Protein AF-0000000085059665 (afdb_homodimer)

Solvent-accessible surface area (backbone atoms only — not comparable to full-atom values): 13601 Å² total; per-residue (Å²): 116,73,43,76,44,74,52,86,76,56,78,42,67,77,28,27,34,43,29,55,73,58,87,42,37,58,68,60,40,28,58,34,24,77,42,66,85,17,70,44,38,52,49,32,36,52,51,29,52,52,50,51,49,40,35,70,75,65,51,47,62,43,77,29,38,33,32,68,70,38,54,29,50,36,100,83,65,42,62,26,74,93,33,47,54,34,63,43,40,33,39,40,42,49,33,32,88,54,72,39,75,54,96,93,39,76,46,66,51,87,47,58,68,35,82,76,56,50,28,66,81,62,57,90,116,74,44,78,45,75,51,86,76,54,79,40,66,77,27,28,36,43,28,55,73,60,88,43,38,58,68,59,39,28,58,34,23,77,42,67,85,17,70,44,38,53,50,33,35,51,52,29,50,51,50,51,50,40,34,71,75,64,52,47,64,44,77,29,36,34,32,68,70,39,56,28,51,36,99,82,65,42,64,26,76,91,32,46,51,33,64,43,41,33,39,38,42,47,33,32,86,54,74,38,75,54,96,92,39,77,46,67,52,87,48,57,68,34,82,77,55,48,28,68,83,63,58,88

Organism: Heterostelium pallidum (strain ATCC 26659 / Pp 5 / PN500) (NCBI:txid670386)

pLDDT: mean 82.34, std 16.53, range [42.19, 97.44]

Secondary structure (DSSP, 8-state):
-EEEEE-S--SSTT-EEEEESS---HHHHHHGGGSTT-HHHHHHHHHHHHHHHHHHHH---EEEEEE----PBPTTSSB-STTSS----EEEEEE-SS-EEETTEEE--TTTTS---B-GGGT-/-EEEEE-S--SSTT-EEEEESS---HHHHHHGGGSTT-HHHHHHHHHHHHHHHHHHHH---EEEEEE----PBPTTSSB-STTSS----EEEEEE-SS-EEETTEEE--TTTTS---B-GGGT-

Nearest PDB structures (foldseek):
  3hf5-assembly2_C  TM=3.803E-01  e=7.408E+00  Pseudomonas reinekei
  3hfk-assembly1_A  TM=3.408E-01  e=7.408E+00  Pseudomonas reinekei
  3hf5-assembly2_C  TM=3.808E-01  e=6.470E+00  Pseudomonas reinekei
  3hfk-assembly1_A  TM=3.412E-01  e=6.470E+00  Pseudomonas reinekei

Sequence (248 aa):
MLRVVILEHQYWLGRCIVSPLKHVSPFDLYEQAQQPDSLFLEIGKAIAMMTRVFRSLYGMSYPNIFQLGNLTQDNTGKPTADMKYHHVHYHILPRYEHPVTTHGQTFTDKQWGQPLNIDQSSGYMLRVVILEHQYWLGRCIVSPLKHVSPFDLYEQAQQPDSLFLEIGKAIAMMTRVFRSLYGMSYPNIFQLGNLTQDNTGKPTADMKYHHVHYHILPRYEHPVTTHGQTFTDKQWGQPLNIDQSSGY

Radius of gyration: 17.85 Å; Cα contacts (8 Å, |Δi|>4): 500; chains: 2; bounding box: 42×46×42 Å

InterPro domains:
  IPR011146 HIT-like domain [PS51084] (1-102)
  IPR036265 HIT-like superfamily [G3DSA:3.30.428.10] (1-121)
  IPR036265 HIT-like superfamily [SSF54197] (4-101)

Foldseek 3Di:
DKDKAQDDDPLFPLKIKIADPDFDFPVRQVVQVVDPPGPVVVSVVVVVVSVVVCCVPFNFDDKDKDWDDDQDADPVRHRPPVCRGPRTMMIIGTDDPDWGDDPNDIHDDPQPVHPDDPDVVSVD/DKDKAQDDDPLFPLKIKIADPDFDFPVRQVVQVVDPPGPVVVSVVVVVVSVVVCCVPFNFDDKDKDWDDDQDADPVRHRDPVCRGPRTMMIIGTDDPDWGDDPNDIHDDPQPVHPDDPDVVSVD

Structure (mmCIF, N/CA/C/O backbone):
data_AF-0000000085059665-model_v1
#
loop_
_entity.id
_entity.type
_entity.pdbx_description
1 polymer 'HIT domain-containing protein'
#
loop_
_atom_site.group_PDB
_atom_site.id
_atom_site.type_symbol
_atom_site.label_atom_id
_atom_site.label_alt_id
_atom_site.label_comp_id
_atom_site.label_asym_id
_atom_site.label_entity_id
_atom_site.label_seq_id
_atom_site.pdbx_PDB_ins_code
_atom_site.Cartn_x
_atom_site.Cartn_y
_atom_site.Cartn_z
_atom_site.occupancy
_atom_site.B_iso_or_equiv
_atom_site.auth_seq_id
_atom_site.auth_comp_id
_atom_site.auth_asym_id
_atom_site.auth_atom_id
_atom_site.pdbx_PDB_model_num
ATOM 1 N N . MET A 1 1 ? 11.836 8.633 -14.32 1 81.44 1 MET A N 1
ATOM 2 C CA . MET A 1 1 ? 12.664 7.438 -14.227 1 81.44 1 MET A CA 1
ATOM 3 C C . MET A 1 1 ? 12.461 6.742 -12.883 1 81.44 1 MET A C 1
ATOM 5 O O . MET A 1 1 ? 12.18 7.395 -11.875 1 81.44 1 MET A O 1
ATOM 9 N N . LEU A 1 2 ? 12.43 5.305 -12.906 1 94.31 2 LEU A N 1
ATOM 10 C CA . LEU A 1 2 ? 12.164 4.496 -11.719 1 94.31 2 LEU A CA 1
ATOM 11 C C . LEU A 1 2 ? 13.281 3.479 -11.492 1 94.31 2 LEU A C 1
ATOM 13 O O . LEU A 1 2 ? 14.117 3.262 -12.375 1 94.31 2 LEU A O 1
ATOM 17 N N . ARG A 1 3 ? 13.344 3.018 -10.328 1 94.75 3 ARG A N 1
ATOM 18 C CA . ARG A 1 3 ? 14.211 1.891 -10 1 94.75 3 ARG A CA 1
ATOM 19 C C . ARG A 1 3 ? 13.43 0.792 -9.289 1 94.75 3 ARG A C 1
ATOM 21 O O . ARG A 1 3 ? 12.492 1.074 -8.539 1 94.75 3 ARG A O 1
ATOM 28 N N . VAL A 1 4 ? 13.82 -0.44 -9.586 1 96.38 4 VAL A N 1
ATOM 29 C CA . VAL A 1 4 ? 13.344 -1.613 -8.867 1 96.38 4 VAL A CA 1
ATOM 30 C C . VAL A 1 4 ? 14.508 -2.277 -8.133 1 96.38 4 VAL A C 1
ATOM 32 O O . VAL A 1 4 ? 15.547 -2.566 -8.734 1 96.38 4 VAL A O 1
ATOM 35 N N . VAL A 1 5 ? 14.328 -2.506 -6.82 1 94 5 VAL A N 1
ATOM 36 C CA . VAL A 1 5 ? 15.383 -3.115 -6.016 1 94 5 VAL A CA 1
ATOM 37 C C . VAL A 1 5 ? 14.852 -4.395 -5.363 1 94 5 VAL A C 1
ATOM 39 O O . VAL A 1 5 ? 13.891 -4.355 -4.594 1 94 5 VAL A O 1
ATOM 42 N N . ILE A 1 6 ? 15.477 -5.523 -5.715 1 93.75 6 ILE A N 1
ATOM 43 C CA . ILE A 1 6 ? 15.18 -6.77 -5.02 1 93.75 6 ILE A CA 1
ATOM 44 C C . ILE A 1 6 ? 15.82 -6.754 -3.635 1 93.75 6 ILE A C 1
ATOM 46 O O . ILE A 1 6 ? 17.031 -6.551 -3.506 1 93.75 6 ILE A O 1
ATOM 50 N N . LEU A 1 7 ? 15.023 -6.926 -2.604 1 88.44 7 LEU A N 1
ATOM 51 C CA . LEU A 1 7 ? 15.547 -6.828 -1.244 1 88.44 7 LEU A CA 1
ATOM 52 C C . LEU A 1 7 ? 16.391 -8.047 -0.896 1 88.44 7 LEU A C 1
ATOM 54 O O . LEU A 1 7 ? 16.172 -9.133 -1.424 1 88.44 7 LEU A O 1
ATOM 58 N N . GLU A 1 8 ? 17.328 -7.855 -0.032 1 85 8 GLU A N 1
ATOM 59 C CA . GLU A 1 8 ? 18.312 -8.883 0.256 1 85 8 GLU A CA 1
ATOM 60 C C . GLU A 1 8 ? 17.688 -10.078 0.974 1 85 8 GLU A C 1
ATOM 62 O O . GLU A 1 8 ? 17.875 -11.227 0.573 1 85 8 GLU A O 1
ATOM 67 N N . HIS A 1 9 ? 16.953 -9.812 2.07 1 82.69 9 HIS A N 1
ATOM 68 C CA . HIS A 1 9 ? 16.328 -10.906 2.811 1 82.69 9 HIS A CA 1
ATOM 69 C C . HIS A 1 9 ? 14.961 -11.266 2.229 1 82.69 9 HIS A C 1
ATOM 71 O O . HIS A 1 9 ? 13.992 -10.531 2.416 1 82.69 9 HIS A O 1
ATOM 77 N N . GLN A 1 10 ? 14.883 -12.352 1.522 1 87.75 10 GLN A N 1
ATOM 78 C CA . GLN A 1 10 ? 13.688 -12.789 0.818 1 87.75 10 GLN A CA 1
ATOM 79 C C . GLN A 1 10 ? 12.797 -13.648 1.717 1 87.75 10 GLN A C 1
ATOM 81 O O . GLN A 1 10 ? 12.406 -14.75 1.337 1 87.75 10 GLN A O 1
ATOM 86 N N . TYR A 1 11 ? 12.477 -13.047 2.922 1 80.75 11 TYR A N 1
ATOM 87 C CA . TYR A 1 11 ? 11.508 -13.734 3.771 1 80.75 11 TYR A CA 1
ATOM 88 C C . TYR A 1 11 ? 10.219 -14.008 3.016 1 80.75 11 TYR A C 1
ATOM 90 O O . TYR A 1 11 ? 9.492 -14.953 3.33 1 80.75 11 TYR A O 1
ATOM 98 N N . TRP A 1 12 ? 9.992 -13.125 2.084 1 86.62 12 TRP A N 1
ATOM 99 C CA . TRP A 1 12 ? 8.945 -13.305 1.08 1 86.62 12 TRP A CA 1
ATOM 100 C C . TRP A 1 12 ? 9.539 -13.359 -0.322 1 86.62 12 TRP A C 1
ATOM 102 O O . TRP A 1 12 ? 10.133 -12.391 -0.791 1 86.62 12 TRP A O 1
ATOM 112 N N . LEU A 1 13 ? 9.359 -14.492 -0.878 1 93.25 13 LEU A N 1
ATOM 113 C CA . LEU A 1 13 ? 10.008 -14.68 -2.17 1 93.25 13 LEU A CA 1
ATOM 114 C C . LEU A 1 13 ? 9.539 -13.625 -3.174 1 93.25 13 LEU A C 1
ATOM 116 O O . LEU A 1 13 ? 8.344 -13.508 -3.438 1 93.25 13 LEU A O 1
ATOM 120 N N . GLY A 1 14 ? 10.531 -12.883 -3.711 1 94.88 14 GLY A N 1
ATOM 121 C CA . GLY A 1 14 ? 10.242 -11.891 -4.73 1 94.88 14 GLY A CA 1
ATOM 122 C C . GLY A 1 14 ? 10.008 -10.5 -4.16 1 94.88 14 GLY A C 1
ATOM 123 O O . GLY A 1 14 ? 9.742 -9.555 -4.902 1 94.88 14 GLY A O 1
ATOM 124 N N . ARG A 1 15 ? 10.062 -10.336 -2.861 1 93.31 15 ARG A N 1
ATOM 125 C CA . ARG A 1 15 ? 9.875 -9.016 -2.268 1 93.31 15 ARG A CA 1
ATOM 126 C C . ARG A 1 15 ? 10.836 -8 -2.869 1 93.31 15 ARG A C 1
ATOM 128 O O . ARG A 1 15 ? 12.031 -8.281 -3.004 1 93.31 15 ARG A O 1
ATOM 135 N N . CYS A 1 16 ? 10.344 -6.875 -3.234 1 94.06 16 CYS A N 1
ATOM 136 C CA . CYS A 1 16 ? 11.148 -5.832 -3.863 1 94.06 16 CYS A CA 1
ATOM 137 C C . CYS A 1 16 ? 10.531 -4.457 -3.643 1 94.06 16 CYS A C 1
ATOM 139 O O . CYS A 1 16 ? 9.445 -4.348 -3.072 1 94.06 16 CYS A O 1
ATOM 141 N N . ILE A 1 17 ? 11.32 -3.428 -4.039 1 92.62 17 ILE A N 1
ATOM 142 C CA . ILE A 1 17 ? 10.875 -2.047 -3.881 1 92.62 17 ILE A CA 1
ATOM 143 C C . ILE A 1 17 ? 10.914 -1.335 -5.23 1 92.62 17 ILE A C 1
ATOM 145 O O . ILE A 1 17 ? 11.852 -1.521 -6.012 1 92.62 17 ILE A O 1
ATOM 149 N N . VAL A 1 18 ? 9.82 -0.618 -5.535 1 95.19 18 VAL A N 1
ATOM 150 C CA . VAL A 1 18 ? 9.789 0.302 -6.664 1 95.19 18 VAL A CA 1
ATOM 151 C C . VAL A 1 18 ? 9.812 1.743 -6.16 1 95.19 18 VAL A C 1
ATOM 153 O O . VAL A 1 18 ? 9.016 2.121 -5.301 1 95.19 18 VAL A O 1
ATOM 156 N N . SER A 1 19 ? 10.727 2.557 -6.703 1 92.5 19 SER A N 1
ATOM 157 C CA . SER A 1 19 ? 10.828 3.938 -6.246 1 92.5 19 SER A CA 1
ATOM 158 C C . SER A 1 19 ? 11.367 4.848 -7.344 1 92.5 19 SER A C 1
ATOM 160 O O . SER A 1 19 ? 12.086 4.387 -8.234 1 92.5 19 SER A O 1
ATOM 162 N N . PRO A 1 20 ? 10.922 6.164 -7.297 1 92.5 20 PRO A N 1
ATOM 163 C CA . PRO A 1 20 ? 11.562 7.125 -8.195 1 92.5 20 PRO A CA 1
ATOM 164 C C . PRO A 1 20 ? 13.07 7.254 -7.941 1 92.5 20 PRO A C 1
ATOM 166 O O . PRO A 1 20 ? 13.531 7.035 -6.816 1 92.5 20 PRO A O 1
ATOM 169 N N . LEU A 1 21 ? 13.781 7.566 -8.992 1 91.81 21 LEU A N 1
ATOM 170 C CA . LEU A 1 21 ? 15.219 7.773 -8.852 1 91.81 21 LEU A CA 1
ATOM 171 C C . LEU A 1 21 ? 15.508 9.047 -8.055 1 91.81 21 LEU A C 1
ATOM 173 O O . LEU A 1 21 ? 16.438 9.078 -7.238 1 91.81 21 LEU A O 1
ATOM 177 N N . LYS A 1 22 ? 14.695 10.039 -8.367 1 88.25 22 LYS A N 1
ATOM 178 C CA . LYS A 1 22 ? 14.812 11.289 -7.621 1 88.25 22 LYS A CA 1
ATOM 179 C C . LYS A 1 22 ? 13.812 11.344 -6.473 1 88.25 22 LYS A C 1
ATOM 181 O O . LYS A 1 22 ? 12.789 10.656 -6.496 1 88.25 22 LYS A O 1
ATOM 186 N N . HIS A 1 23 ? 14.156 12.164 -5.531 1 85.5 23 HIS A N 1
ATOM 187 C CA . HIS A 1 23 ? 13.281 12.281 -4.375 1 85.5 23 HIS A CA 1
ATOM 188 C C . HIS A 1 23 ? 11.922 12.852 -4.77 1 85.5 23 HIS A C 1
ATOM 190 O O . HIS A 1 23 ? 11.844 13.906 -5.395 1 85.5 23 HIS A O 1
ATOM 196 N N . VAL A 1 24 ? 10.914 12.164 -4.383 1 88.19 24 VAL A N 1
ATOM 197 C CA . VAL A 1 24 ? 9.516 12.57 -4.547 1 88.19 24 VAL A CA 1
ATOM 198 C C . VAL A 1 24 ? 8.727 12.234 -3.285 1 88.19 24 VAL A C 1
ATOM 200 O O . VAL A 1 24 ? 8.844 11.133 -2.744 1 88.19 24 VAL A O 1
ATOM 203 N N . SER A 1 25 ? 8.008 13.25 -2.807 1 86.38 25 SER A N 1
ATOM 204 C CA . SER A 1 25 ? 7.125 12.969 -1.679 1 86.38 25 SER A CA 1
ATOM 205 C C . SER A 1 25 ? 5.852 12.266 -2.135 1 86.38 25 SER A C 1
ATOM 207 O O . SER A 1 25 ? 5.438 12.398 -3.289 1 86.38 25 SER A O 1
ATOM 209 N N . PRO A 1 26 ? 5.246 11.57 -1.2 1 90.38 26 PRO A N 1
ATOM 210 C CA . PRO A 1 26 ? 3.973 10.953 -1.581 1 90.38 26 PRO A CA 1
ATOM 211 C C . PRO A 1 26 ? 2.926 11.984 -2.01 1 90.38 26 PRO A C 1
ATOM 213 O O . PRO A 1 26 ? 2.133 11.719 -2.916 1 90.38 26 PRO A O 1
ATOM 216 N N . PHE A 1 27 ? 2.924 13.117 -1.422 1 89.44 27 PHE A N 1
ATOM 217 C CA . PHE A 1 27 ? 1.961 14.148 -1.781 1 89.44 27 PHE A CA 1
ATOM 218 C C . PHE A 1 27 ? 2.166 14.602 -3.221 1 89.44 27 PHE A C 1
ATOM 220 O O . PHE A 1 27 ? 1.209 14.68 -3.996 1 89.44 27 PHE A O 1
ATOM 227 N N . ASP A 1 28 ? 3.406 14.828 -3.561 1 89.44 28 ASP A N 1
ATOM 228 C CA . ASP A 1 28 ? 3.719 15.25 -4.922 1 89.44 28 ASP A CA 1
ATOM 229 C C . ASP A 1 28 ? 3.391 14.148 -5.93 1 89.44 28 ASP A C 1
ATOM 231 O O . ASP A 1 28 ? 2.873 14.43 -7.012 1 89.44 28 ASP A O 1
ATOM 235 N N . LEU A 1 29 ? 3.686 12.977 -5.547 1 92.31 29 LEU A N 1
ATOM 236 C CA . LEU A 1 29 ? 3.426 11.852 -6.441 1 92.31 29 LEU A CA 1
ATOM 237 C C . LEU A 1 29 ? 1.944 11.773 -6.793 1 92.31 29 LEU A C 1
ATOM 239 O O . LEU A 1 29 ? 1.585 11.727 -7.973 1 92.31 29 LEU A O 1
ATOM 243 N N . TYR A 1 30 ? 1.095 11.773 -5.781 1 93.25 30 TYR A N 1
ATOM 244 C CA . TYR A 1 30 ? -0.327 11.57 -6.039 1 93.25 30 TYR A CA 1
ATOM 245 C C . TYR A 1 30 ? -0.94 12.797 -6.707 1 93.25 30 TYR A C 1
ATOM 247 O O . TYR A 1 30 ? -1.869 12.672 -7.508 1 93.25 30 TYR A O 1
ATOM 255 N N . GLU A 1 31 ? -0.44 13.961 -6.418 1 91.69 31 GLU A N 1
ATOM 256 C CA . GLU A 1 31 ? -0.915 15.148 -7.113 1 91.69 31 GLU A CA 1
ATOM 257 C C . GLU A 1 31 ? -0.644 15.055 -8.609 1 91.69 31 GLU A C 1
ATOM 259 O O . GLU A 1 31 ? -1.425 15.562 -9.422 1 91.69 31 GLU A O 1
ATOM 264 N N . GLN A 1 32 ? 0.378 14.352 -8.945 1 88.75 32 GLN A N 1
ATOM 265 C CA . GLN A 1 32 ? 0.744 14.211 -10.352 1 88.75 32 GLN A CA 1
ATOM 266 C C . GLN A 1 32 ? -0.179 13.227 -11.062 1 88.75 32 GLN A C 1
ATOM 268 O O . GLN A 1 32 ? -0.208 13.172 -12.297 1 88.75 32 GLN A O 1
ATOM 273 N N . ALA A 1 33 ? -0.915 12.484 -10.305 1 87.25 33 ALA A N 1
ATOM 274 C CA . ALA A 1 33 ? -1.792 11.484 -10.906 1 87.25 33 ALA A CA 1
ATOM 275 C C . ALA A 1 33 ? -2.854 12.141 -11.789 1 87.25 33 ALA A C 1
ATOM 277 O O . ALA A 1 33 ? -3.512 11.461 -12.586 1 87.25 33 ALA A O 1
ATOM 278 N N . GLN A 1 34 ? -2.943 13.367 -11.766 1 81.69 34 GLN A N 1
ATOM 279 C CA . GLN A 1 34 ? -3.881 14.109 -12.602 1 81.69 34 GLN A CA 1
ATOM 280 C C . GLN A 1 34 ? -3.379 14.203 -14.047 1 81.69 34 GLN A C 1
ATOM 282 O O . GLN A 1 34 ? -4.145 14.523 -14.953 1 81.69 34 GLN A O 1
ATOM 287 N N . GLN A 1 35 ? -2.109 13.836 -14.258 1 81.25 35 GLN A N 1
ATOM 288 C CA . GLN A 1 35 ? -1.481 13.938 -15.57 1 81.25 35 GLN A CA 1
ATOM 289 C C . GLN A 1 35 ? -1.27 12.562 -16.188 1 81.25 35 GLN A C 1
ATOM 291 O O . GLN A 1 35 ? -0.832 11.633 -15.516 1 81.25 35 GLN A O 1
ATOM 296 N N . PRO A 1 36 ? -1.596 12.312 -17.5 1 75 36 PRO A N 1
ATOM 297 C CA . PRO A 1 36 ? -1.462 11 -18.141 1 75 36 PRO A CA 1
ATOM 298 C C . PRO A 1 36 ? -0.019 10.5 -18.172 1 75 36 PRO A C 1
ATOM 300 O O . PRO A 1 36 ? 0.219 9.297 -18.25 1 75 36 PRO A O 1
ATOM 303 N N . ASP A 1 37 ? 0.923 11.344 -18.172 1 74.56 37 ASP A N 1
ATOM 304 C CA . ASP A 1 37 ? 2.318 10.914 -18.203 1 74.56 37 ASP A CA 1
ATOM 305 C C . ASP A 1 37 ? 2.982 11.117 -16.844 1 74.56 37 ASP A C 1
ATOM 307 O O . ASP A 1 37 ? 4.16 11.477 -16.766 1 74.56 37 ASP A O 1
ATOM 311 N N . SER A 1 38 ? 2.293 10.664 -15.922 1 86.69 38 SER A N 1
ATOM 312 C CA . SER A 1 38 ? 2.756 10.977 -14.578 1 86.69 38 SER A CA 1
ATOM 313 C C . SER A 1 38 ? 3.693 9.898 -14.047 1 86.69 38 SER A C 1
ATOM 315 O O . SER A 1 38 ? 3.684 8.766 -14.539 1 86.69 38 SER A O 1
ATOM 317 N N . LEU A 1 39 ? 4.52 10.32 -13.148 1 91.94 39 LEU A N 1
ATOM 318 C CA . LEU A 1 39 ? 5.363 9.391 -12.406 1 91.94 39 LEU A CA 1
ATOM 319 C C . LEU A 1 39 ? 4.523 8.312 -11.734 1 91.94 39 LEU A C 1
ATOM 321 O O . LEU A 1 39 ? 4.953 7.16 -11.633 1 91.94 39 LEU A O 1
ATOM 325 N N . PHE A 1 40 ? 3.371 8.648 -11.367 1 92.12 40 PHE A N 1
ATOM 326 C CA . PHE A 1 40 ? 2.467 7.688 -10.742 1 92.12 40 PHE A CA 1
ATOM 327 C C . PHE A 1 40 ? 2.119 6.562 -11.711 1 92.12 40 PHE A C 1
ATOM 329 O O . PHE A 1 40 ? 2.125 5.387 -11.336 1 92.12 40 PHE A O 1
ATOM 336 N N . LEU A 1 41 ? 1.844 6.918 -12.906 1 92.69 41 LEU A N 1
ATOM 337 C CA . LEU A 1 41 ? 1.536 5.914 -13.922 1 92.69 41 LEU A CA 1
ATOM 338 C C . LEU A 1 41 ? 2.744 5.023 -14.188 1 92.69 41 LEU A C 1
ATOM 340 O O . LEU A 1 41 ? 2.598 3.816 -14.383 1 92.69 41 LEU A O 1
ATOM 344 N N . GLU A 1 42 ? 3.904 5.641 -14.219 1 93.56 42 GLU A N 1
ATOM 345 C CA . GLU A 1 42 ? 5.121 4.859 -14.414 1 93.56 42 GLU A CA 1
ATOM 346 C C . GLU A 1 42 ? 5.309 3.83 -13.305 1 93.56 42 GLU A C 1
ATOM 348 O O . GLU A 1 42 ? 5.77 2.715 -13.555 1 93.56 42 GLU A O 1
ATOM 353 N N . ILE A 1 43 ? 5.008 4.234 -12.156 1 94.94 43 ILE A N 1
ATOM 354 C CA . ILE A 1 43 ? 5.09 3.322 -11.016 1 94.94 43 ILE A CA 1
ATOM 355 C C . ILE A 1 43 ? 4.113 2.164 -11.211 1 94.94 43 ILE A C 1
ATOM 357 O O . ILE A 1 43 ? 4.469 1.001 -11.008 1 94.94 43 ILE A O 1
ATOM 361 N N . GLY A 1 44 ? 2.867 2.49 -11.586 1 94.88 44 GLY A N 1
ATOM 362 C CA . GLY A 1 44 ? 1.901 1.446 -11.898 1 94.88 44 GLY A CA 1
ATOM 363 C C . GLY A 1 44 ? 2.393 0.471 -12.953 1 94.88 44 GLY A C 1
ATOM 364 O O . GLY A 1 44 ? 2.199 -0.739 -12.82 1 94.88 44 GLY A O 1
ATOM 365 N N . LYS A 1 45 ? 3.027 0.996 -13.969 1 94.94 45 LYS A N 1
ATOM 366 C CA . LYS A 1 45 ? 3.57 0.153 -15.031 1 94.94 45 LYS A CA 1
ATOM 367 C C . LYS A 1 45 ? 4.668 -0.761 -14.5 1 94.94 45 LYS A C 1
ATOM 369 O O . LYS A 1 45 ? 4.766 -1.924 -14.891 1 94.94 45 LYS A O 1
ATOM 374 N N . ALA A 1 46 ? 5.535 -0.233 -13.695 1 96.69 46 ALA A N 1
ATOM 375 C CA . ALA A 1 46 ? 6.602 -1.035 -13.094 1 96.69 46 ALA A CA 1
ATOM 376 C C . ALA A 1 46 ? 6.027 -2.156 -12.234 1 96.69 46 ALA A C 1
ATOM 378 O O . ALA A 1 46 ? 6.496 -3.293 -12.289 1 96.69 46 ALA A O 1
ATOM 379 N N . ILE A 1 47 ? 5.008 -1.82 -11.453 1 96.56 47 ILE A N 1
ATOM 380 C CA . ILE A 1 47 ? 4.363 -2.828 -10.617 1 96.56 47 ILE A CA 1
ATOM 381 C C . ILE A 1 47 ? 3.758 -3.918 -11.5 1 96.56 47 ILE A C 1
ATOM 383 O O . ILE A 1 47 ? 3.91 -5.109 -11.219 1 96.56 47 ILE A O 1
ATOM 387 N N . ALA A 1 48 ? 3.129 -3.525 -12.602 1 95.88 48 ALA A N 1
ATOM 388 C CA . ALA A 1 48 ? 2.562 -4.488 -13.539 1 95.88 48 ALA A CA 1
ATOM 389 C C . ALA A 1 48 ? 3.641 -5.426 -14.078 1 95.88 48 ALA A C 1
ATOM 391 O O . ALA A 1 48 ? 3.434 -6.641 -14.156 1 95.88 48 ALA A O 1
ATOM 392 N N . MET A 1 49 ? 4.711 -4.867 -14.422 1 97 49 MET A N 1
ATOM 393 C CA . MET A 1 49 ? 5.816 -5.66 -14.953 1 97 49 MET A CA 1
ATOM 394 C C . MET A 1 49 ? 6.301 -6.676 -13.922 1 97 49 MET A C 1
ATOM 396 O O . MET A 1 49 ? 6.484 -7.852 -14.242 1 97 49 MET A O 1
ATOM 400 N N . MET A 1 50 ? 6.508 -6.238 -12.695 1 97.19 50 MET A N 1
ATOM 401 C CA . MET A 1 50 ? 7.02 -7.133 -11.656 1 97.19 50 MET A CA 1
ATOM 402 C C . MET A 1 50 ? 6.004 -8.227 -11.328 1 97.19 50 MET A C 1
ATOM 404 O O . MET A 1 50 ? 6.383 -9.367 -11.078 1 97.19 50 MET A O 1
ATOM 408 N N . THR A 1 51 ? 4.762 -7.871 -11.312 1 94.88 51 THR A N 1
ATOM 409 C CA . THR A 1 51 ? 3.729 -8.867 -11.078 1 94.88 51 THR A CA 1
ATOM 410 C C . THR A 1 51 ? 3.744 -9.93 -12.172 1 94.88 51 THR A C 1
ATOM 412 O O . THR A 1 51 ? 3.627 -11.125 -11.891 1 94.88 51 THR A O 1
ATOM 415 N N . ARG A 1 52 ? 3.908 -9.531 -13.414 1 96 52 ARG A N 1
ATOM 416 C CA . ARG A 1 52 ? 4.008 -10.477 -14.516 1 96 52 ARG A CA 1
ATOM 417 C C . ARG A 1 52 ? 5.199 -11.414 -14.328 1 96 52 ARG A C 1
ATOM 419 O O . ARG A 1 52 ? 5.086 -12.625 -14.555 1 96 52 ARG A O 1
ATOM 426 N N . VAL A 1 53 ? 6.277 -10.891 -13.938 1 97.44 53 VAL A N 1
ATOM 427 C CA . VAL A 1 53 ? 7.504 -11.656 -13.758 1 97.44 53 VAL A CA 1
ATOM 428 C C . VAL A 1 53 ? 7.301 -12.711 -12.672 1 97.44 53 VAL A C 1
ATOM 430 O O . VAL A 1 53 ? 7.602 -13.891 -12.875 1 97.44 53 VAL A O 1
ATOM 433 N N . PHE A 1 54 ? 6.742 -12.367 -11.531 1 96.81 54 PHE A N 1
ATOM 434 C CA . PHE A 1 54 ? 6.609 -13.281 -10.406 1 96.81 54 PHE A CA 1
ATOM 435 C C . PHE A 1 54 ? 5.523 -14.312 -10.672 1 96.81 54 PHE A C 1
ATOM 437 O O . PHE A 1 54 ? 5.621 -15.453 -10.203 1 96.81 54 PHE A O 1
ATOM 444 N N . ARG A 1 55 ? 4.5 -13.875 -11.422 1 95.19 55 ARG A N 1
ATOM 445 C CA . ARG A 1 55 ? 3.502 -14.859 -11.844 1 95.19 55 ARG A CA 1
ATOM 446 C C . ARG A 1 55 ? 4.117 -15.906 -12.758 1 95.19 55 ARG A C 1
ATOM 448 O O . ARG A 1 55 ? 3.859 -17.109 -12.602 1 95.19 55 ARG A O 1
ATOM 455 N N . SER A 1 56 ? 4.945 -15.461 -13.633 1 96.75 56 SER A N 1
ATOM 456 C CA . SER A 1 56 ? 5.551 -16.359 -14.609 1 96.75 56 SER A CA 1
ATOM 457 C C . SER A 1 56 ? 6.609 -17.25 -13.953 1 96.75 56 SER A C 1
ATOM 459 O O . SER A 1 56 ? 6.66 -18.453 -14.211 1 96.75 56 SER A O 1
ATOM 461 N N . LEU A 1 57 ? 7.371 -16.734 -13.047 1 96.69 57 LEU A N 1
ATOM 462 C CA . LEU A 1 57 ? 8.508 -17.453 -12.484 1 96.69 57 LEU A CA 1
ATOM 463 C C . LEU A 1 57 ? 8.07 -18.359 -11.344 1 96.69 57 LEU A C 1
ATOM 465 O O . LEU A 1 57 ? 8.57 -19.484 -11.203 1 96.69 57 LEU A O 1
ATOM 469 N N . TYR A 1 58 ? 7.109 -17.844 -10.5 1 96.62 58 TYR A N 1
ATOM 470 C CA . TYR A 1 58 ? 6.891 -18.531 -9.234 1 96.62 58 TYR A CA 1
ATOM 471 C C . TYR A 1 58 ? 5.414 -18.844 -9.031 1 96.62 58 TYR A C 1
ATOM 473 O O . TYR A 1 58 ? 5.039 -19.484 -8.047 1 96.62 58 TYR A O 1
ATOM 481 N N . GLY A 1 59 ? 4.629 -18.344 -10 1 94.75 59 GLY A N 1
ATOM 482 C CA . GLY A 1 59 ? 3.203 -18.562 -9.82 1 94.75 59 GLY A CA 1
ATOM 483 C C . GLY A 1 59 ? 2.604 -17.734 -8.703 1 94.75 59 GLY A C 1
ATOM 484 O O . GLY A 1 59 ? 1.782 -18.219 -7.93 1 94.75 59 GLY A O 1
ATOM 485 N N . MET A 1 60 ? 2.943 -16.469 -8.617 1 93.06 60 MET A N 1
ATOM 486 C CA . MET A 1 60 ? 2.387 -15.578 -7.613 1 93.06 60 MET A CA 1
ATOM 487 C C . MET A 1 60 ? 0.862 -15.617 -7.629 1 93.06 60 MET A C 1
ATOM 489 O O . MET A 1 60 ? 0.245 -15.57 -8.695 1 93.06 60 MET A O 1
ATOM 493 N N . SER A 1 61 ? 0.295 -15.672 -6.43 1 89 61 SER A N 1
ATOM 494 C CA . SER A 1 61 ? -1.154 -15.781 -6.309 1 89 61 SER A CA 1
ATOM 495 C C . SER A 1 61 ? -1.795 -14.422 -6.078 1 89 61 SER A C 1
ATOM 497 O O . SER A 1 61 ? -2.949 -14.203 -6.453 1 89 61 SER A O 1
ATOM 499 N N . TYR A 1 62 ? -1.087 -13.516 -5.43 1 89.19 62 TYR A N 1
ATOM 500 C CA . TYR A 1 62 ? -1.627 -12.195 -5.117 1 89.19 62 TYR A CA 1
ATOM 501 C C . TYR A 1 62 ? -0.507 -11.195 -4.84 1 89.19 62 TYR A C 1
ATOM 503 O O . TYR A 1 62 ? 0.47 -11.523 -4.16 1 89.19 62 TYR A O 1
ATOM 511 N N . PRO A 1 63 ? -0.638 -10.031 -5.371 1 91.81 63 PRO A N 1
ATOM 512 C CA . PRO A 1 63 ? 0.344 -9 -5.043 1 91.81 63 PRO A CA 1
ATOM 513 C C . PRO A 1 63 ? -0.113 -8.086 -3.904 1 91.81 63 PRO A C 1
ATOM 515 O O . PRO A 1 63 ? -1.16 -7.445 -4.004 1 91.81 63 PRO A O 1
ATOM 518 N N . ASN A 1 64 ? 0.547 -8.094 -2.781 1 91.06 64 ASN A N 1
ATOM 519 C CA . ASN A 1 64 ? 0.384 -7.035 -1.786 1 91.06 64 ASN A CA 1
ATOM 520 C C . ASN A 1 64 ? 1.35 -5.879 -2.031 1 91.06 64 ASN A C 1
ATOM 522 O O . ASN A 1 64 ? 2.545 -6.098 -2.234 1 91.06 64 ASN A O 1
ATOM 526 N N . ILE A 1 65 ? 0.755 -4.684 -2.076 1 93.25 65 ILE A N 1
ATOM 527 C CA . ILE A 1 65 ? 1.531 -3.479 -2.344 1 93.25 65 ILE A CA 1
ATOM 528 C C . ILE A 1 65 ? 1.352 -2.484 -1.2 1 93.25 65 ILE A C 1
ATOM 530 O O . ILE A 1 65 ? 0.224 -2.193 -0.793 1 93.25 65 ILE A O 1
ATOM 534 N N . PHE A 1 66 ? 2.422 -1.925 -0.707 1 89.56 66 PHE A N 1
ATOM 535 C CA . PHE A 1 66 ? 2.242 -0.955 0.366 1 89.56 66 PHE A CA 1
ATOM 536 C C . PHE A 1 66 ? 3.238 0.191 0.234 1 89.56 66 PHE A C 1
ATOM 538 O O . PHE A 1 66 ? 4.41 -0.033 -0.075 1 89.56 66 PHE A O 1
ATOM 545 N N . GLN A 1 67 ? 2.779 1.284 0.193 1 89.75 67 GLN A N 1
ATOM 546 C CA . GLN A 1 67 ? 3.529 2.527 0.339 1 89.75 67 GLN A CA 1
ATOM 547 C C . GLN A 1 67 ? 3.525 3.006 1.788 1 89.75 67 GLN A C 1
ATOM 549 O O . GLN A 1 67 ? 2.551 3.602 2.248 1 89.75 67 GLN A O 1
ATOM 554 N N . LEU A 1 68 ? 4.648 2.629 2.5 1 78.44 68 LEU A N 1
ATOM 555 C CA . LEU A 1 68 ? 4.75 2.951 3.92 1 78.44 68 LEU A CA 1
ATOM 556 C C . LEU A 1 68 ? 5.871 3.951 4.172 1 78.44 68 LEU A C 1
ATOM 558 O O . LEU A 1 68 ? 6.812 4.047 3.381 1 78.44 68 LEU A O 1
ATOM 562 N N . GLY A 1 69 ? 5.656 4.738 5.109 1 69.44 69 GLY A N 1
ATOM 563 C CA . GLY A 1 69 ? 6.719 5.664 5.465 1 69.44 69 GLY A CA 1
ATOM 564 C C . GLY A 1 69 ? 6.547 6.277 6.84 1 69.44 69 GLY A C 1
ATOM 565 O O . GLY A 1 69 ? 5.465 6.207 7.426 1 69.44 69 GLY A O 1
ATOM 566 N N . ASN A 1 70 ? 7.504 6.469 7.461 1 59.47 70 ASN A N 1
ATOM 567 C CA . ASN A 1 70 ? 7.594 7.242 8.695 1 59.47 70 ASN A CA 1
ATOM 568 C C . ASN A 1 70 ? 8.602 8.383 8.57 1 59.47 70 ASN A C 1
ATOM 570 O O . ASN A 1 70 ? 9.016 8.734 7.465 1 59.47 70 ASN A O 1
ATOM 574 N N . LEU A 1 71 ? 8.969 8.961 9.766 1 55.72 71 LEU A N 1
ATOM 575 C CA . LEU A 1 71 ? 10 9.992 9.852 1 55.72 71 LEU A CA 1
ATOM 576 C C . LEU A 1 71 ? 11.312 9.492 9.266 1 55.72 71 LEU A C 1
ATOM 578 O O . LEU A 1 71 ? 11.656 8.312 9.398 1 55.72 71 LEU A O 1
ATOM 582 N N . THR A 1 72 ? 11.625 10.062 8.141 1 51.88 72 THR A N 1
ATOM 583 C CA . THR A 1 72 ? 13.023 9.828 7.816 1 51.88 72 THR A CA 1
ATOM 584 C C . THR A 1 72 ? 13.938 10.641 8.734 1 51.88 72 THR A C 1
ATOM 586 O O . THR A 1 72 ? 13.57 11.734 9.164 1 51.88 72 THR A O 1
ATOM 589 N N . GLN A 1 73 ? 14.742 10.016 9.492 1 51.47 73 GLN A N 1
ATOM 590 C CA . GLN A 1 73 ? 15.734 10.688 10.32 1 51.47 73 GLN A CA 1
ATOM 591 C C . GLN A 1 73 ? 17.078 10.766 9.617 1 51.47 73 GLN A C 1
ATOM 593 O O . GLN A 1 73 ? 17.391 9.938 8.766 1 51.47 73 GLN A O 1
ATOM 598 N N . ASP A 1 74 ? 17.594 11.945 9.742 1 48.91 74 ASP A N 1
ATOM 599 C CA . ASP A 1 74 ? 18.969 12.039 9.281 1 48.91 74 ASP A CA 1
ATOM 600 C C . ASP A 1 74 ? 19.906 11.172 10.133 1 48.91 74 ASP A C 1
ATOM 602 O O . ASP A 1 74 ? 19.438 10.445 11.016 1 48.91 74 ASP A O 1
ATOM 606 N N . ASN A 1 75 ? 21.094 11.055 9.594 1 49.75 75 ASN A N 1
ATOM 607 C CA . ASN A 1 75 ? 22.141 10.242 10.203 1 49.75 75 ASN A CA 1
ATOM 608 C C . ASN A 1 75 ? 22.328 10.578 11.68 1 49.75 75 ASN A C 1
ATOM 610 O O . ASN A 1 75 ? 23 9.852 12.406 1 49.75 75 ASN A O 1
ATOM 614 N N . THR A 1 76 ? 21.797 11.633 12.117 1 50.5 76 THR A N 1
ATOM 615 C CA . THR A 1 76 ? 21.953 12.031 13.508 1 50.5 76 THR A CA 1
ATOM 616 C C . THR A 1 76 ? 20.719 11.633 14.312 1 50.5 76 THR A C 1
ATOM 618 O O . THR A 1 76 ? 20.609 11.953 15.5 1 50.5 76 THR A O 1
ATOM 621 N N . GLY A 1 77 ? 19.859 11.086 13.672 1 50.75 77 GLY A N 1
ATOM 622 C CA . GLY A 1 77 ? 18.625 10.648 14.328 1 50.75 77 GLY A CA 1
ATOM 623 C C . GLY A 1 77 ? 17.531 11.695 14.289 1 50.75 77 GLY A C 1
ATOM 624 O O . GLY A 1 77 ? 16.469 11.516 14.906 1 50.75 77 GLY A O 1
ATOM 625 N N . LYS A 1 78 ? 18 12.844 13.828 1 52.81 78 LYS A N 1
ATOM 626 C CA . LYS A 1 78 ? 17.031 13.938 13.719 1 52.81 78 LYS A CA 1
ATOM 627 C C . LYS A 1 78 ? 16.172 13.781 12.469 1 52.81 78 LYS A C 1
ATOM 629 O O . LYS A 1 78 ? 16.656 13.391 11.414 1 52.81 78 LYS A O 1
ATOM 634 N N . PRO A 1 79 ? 14.922 13.953 12.742 1 53.34 79 PRO A N 1
ATOM 635 C CA . PRO A 1 79 ? 14.109 13.953 11.523 1 53.34 79 PRO A CA 1
ATOM 636 C C . PRO A 1 79 ? 14.617 14.938 10.477 1 53.34 79 PRO A C 1
ATOM 638 O O . PRO A 1 79 ? 15.039 16.047 10.82 1 53.34 79 PRO A O 1
ATOM 641 N N . THR A 1 80 ? 15.258 14.562 9.391 1 49.06 80 THR A N 1
ATOM 642 C CA . THR A 1 80 ? 15.773 15.516 8.414 1 49.06 80 THR A CA 1
ATOM 643 C C . THR A 1 80 ? 14.648 16.375 7.852 1 49.06 80 THR A C 1
ATOM 645 O O . THR A 1 80 ? 13.562 15.867 7.547 1 49.06 80 THR A O 1
ATOM 648 N N . ALA A 1 81 ? 14.766 17.562 8.133 1 47.09 81 ALA A N 1
ATOM 649 C CA . ALA A 1 81 ? 13.82 18.562 7.633 1 47.09 81 ALA A CA 1
ATOM 650 C C . ALA A 1 81 ? 13.43 18.281 6.188 1 47.09 81 ALA A C 1
ATOM 652 O O . ALA A 1 81 ? 12.258 18.375 5.82 1 47.09 81 ALA A O 1
ATOM 653 N N . ASP A 1 82 ? 14.445 18.406 5.344 1 47.66 82 ASP A N 1
ATOM 654 C CA . ASP A 1 82 ? 14.312 18.219 3.9 1 47.66 82 ASP A CA 1
ATOM 655 C C . ASP A 1 82 ? 13.688 16.859 3.57 1 47.66 82 ASP A C 1
ATOM 657 O O . ASP A 1 82 ? 13.258 16.625 2.439 1 47.66 82 ASP A O 1
ATOM 661 N N . MET A 1 83 ? 13.953 15.922 4.488 1 48.5 83 MET A N 1
ATOM 662 C CA . MET A 1 83 ? 13.523 14.539 4.336 1 48.5 83 MET A CA 1
ATOM 663 C C . MET A 1 83 ? 12.273 14.258 5.176 1 48.5 83 MET A C 1
ATOM 665 O O . MET A 1 83 ? 12.031 13.117 5.57 1 48.5 83 MET A O 1
ATOM 669 N N . LYS A 1 84 ? 11.828 15.266 5.844 1 49.53 84 LYS A N 1
ATOM 670 C CA . LYS A 1 84 ? 10.586 15.164 6.605 1 49.53 84 LYS A CA 1
ATOM 671 C C . LYS A 1 84 ? 9.648 14.141 5.984 1 49.53 84 LYS A C 1
ATOM 673 O O . LYS A 1 84 ? 8.961 13.398 6.699 1 49.53 84 LYS A O 1
ATOM 678 N N . TYR A 1 85 ? 9.578 14.477 4.582 1 57 85 TYR A N 1
ATOM 679 C CA . TYR A 1 85 ? 8.688 13.484 3.984 1 57 85 TYR A CA 1
ATOM 680 C C . TYR A 1 85 ? 9.484 12.422 3.229 1 57 85 TYR A C 1
ATOM 682 O O . TYR A 1 85 ? 10.352 12.758 2.418 1 57 85 TYR A O 1
ATOM 690 N N . HIS A 1 86 ? 9.469 11.18 3.66 1 66.31 86 HIS A N 1
ATOM 691 C CA . HIS A 1 86 ? 10.148 10.016 3.111 1 66.31 86 HIS A CA 1
ATOM 692 C C . HIS A 1 86 ? 9.984 9.945 1.597 1 66.31 86 HIS A C 1
ATOM 694 O O . HIS A 1 86 ? 8.984 10.406 1.054 1 66.31 86 HIS A O 1
ATOM 700 N N . HIS A 1 87 ? 11.156 9.844 0.937 1 79.56 87 HIS A N 1
ATOM 701 C CA . HIS A 1 87 ? 11.117 9.383 -0.447 1 79.56 87 HIS A CA 1
ATOM 702 C C . HIS A 1 87 ? 10.07 8.289 -0.637 1 79.56 87 HIS A C 1
ATOM 704 O O . HIS A 1 87 ? 10.031 7.32 0.122 1 79.56 87 HIS A O 1
ATOM 710 N N . VAL A 1 88 ? 9.172 8.602 -1.532 1 87.88 88 VAL A N 1
ATOM 711 C CA . VAL A 1 88 ? 8.094 7.645 -1.747 1 87.88 88 VAL A CA 1
ATOM 712 C C . VAL A 1 88 ? 8.664 6.348 -2.312 1 87.88 88 VAL A C 1
ATOM 714 O O . VAL A 1 88 ? 9.57 6.371 -3.158 1 87.88 88 VAL A O 1
ATOM 717 N N . HIS A 1 89 ? 8.297 5.246 -1.851 1 90.12 89 HIS A N 1
ATOM 718 C CA . HIS A 1 89 ? 8.609 3.934 -2.408 1 90.12 89 HIS A CA 1
ATOM 719 C C . HIS A 1 89 ? 7.488 2.938 -2.125 1 90.12 89 HIS A C 1
ATOM 721 O O . HIS A 1 89 ? 6.758 3.08 -1.141 1 90.12 89 HIS A O 1
ATOM 727 N N . TYR A 1 90 ? 7.41 2.008 -3.021 1 93 90 TYR A N 1
ATOM 728 C CA . TYR A 1 90 ? 6.406 0.956 -2.898 1 93 90 TYR A CA 1
ATOM 729 C C . TYR A 1 90 ? 7.066 -0.399 -2.666 1 93 90 TYR A C 1
ATOM 731 O O . TYR A 1 90 ? 7.93 -0.817 -3.441 1 93 90 TYR A O 1
ATOM 739 N N . HIS A 1 91 ? 6.602 -0.993 -1.62 1 91.81 91 HIS A N 1
ATOM 740 C CA . HIS A 1 91 ? 6.984 -2.385 -1.404 1 91.81 91 HIS A CA 1
ATOM 741 C C . HIS A 1 91 ? 6.043 -3.334 -2.139 1 91.81 91 HIS A C 1
ATOM 743 O O . HIS A 1 91 ? 4.82 -3.203 -2.041 1 91.81 91 HIS A O 1
ATOM 749 N N . ILE A 1 92 ? 6.641 -4.258 -2.805 1 93.62 92 ILE A N 1
ATOM 750 C CA . ILE A 1 92 ? 5.887 -5.348 -3.418 1 93.62 92 ILE A CA 1
ATOM 751 C C . ILE A 1 92 ? 6.152 -6.648 -2.658 1 93.62 92 ILE A C 1
ATOM 753 O O . ILE A 1 92 ? 7.305 -7.062 -2.51 1 93.62 92 ILE A O 1
ATOM 757 N N . LEU A 1 93 ? 5.086 -7.227 -2.164 1 91.94 93 LEU A N 1
ATOM 758 C CA . LEU A 1 93 ? 5.164 -8.492 -1.445 1 91.94 93 LEU A CA 1
ATOM 759 C C . LEU A 1 93 ? 4.32 -9.562 -2.133 1 91.94 93 LEU A C 1
ATOM 761 O O . LEU A 1 93 ? 3.115 -9.664 -1.883 1 91.94 93 LEU A O 1
ATOM 765 N N . PRO A 1 94 ? 4.965 -10.391 -2.963 1 92.94 94 PRO A N 1
ATOM 766 C CA . PRO A 1 94 ? 4.211 -11.469 -3.615 1 92.94 94 PRO A CA 1
ATOM 767 C C . PRO A 1 94 ? 3.703 -12.516 -2.627 1 92.94 94 PRO A C 1
ATOM 769 O O . PRO A 1 94 ? 4.445 -12.945 -1.742 1 92.94 94 PRO A O 1
ATOM 772 N N . ARG A 1 95 ? 2.52 -12.852 -2.795 1 89.62 95 ARG A N 1
ATOM 773 C CA . ARG A 1 95 ? 1.915 -13.906 -1.985 1 89.62 95 ARG A CA 1
ATOM 774 C C . ARG A 1 95 ? 1.733 -15.188 -2.797 1 89.62 95 ARG A C 1
ATOM 776 O O . ARG A 1 95 ? 1.416 -15.133 -3.986 1 89.62 95 ARG A O 1
ATOM 783 N N . TYR A 1 96 ? 1.902 -16.281 -2.096 1 90.5 96 TYR A N 1
ATOM 784 C CA . TYR A 1 96 ? 1.831 -17.562 -2.764 1 90.5 96 TYR A CA 1
ATOM 785 C C . TYR A 1 96 ? 0.896 -18.516 -2.02 1 90.5 96 TYR A C 1
ATOM 787 O O . TYR A 1 96 ? 1.069 -18.75 -0.821 1 90.5 96 TYR A O 1
ATOM 795 N N . GLU A 1 97 ? -0.002 -19.078 -2.742 1 87.56 97 GLU A N 1
ATOM 796 C CA . GLU A 1 97 ? -0.915 -20.062 -2.166 1 87.56 97 GLU A CA 1
ATOM 797 C C . GLU A 1 97 ? -0.244 -21.422 -2.031 1 87.56 97 GLU A C 1
ATOM 799 O O . GLU A 1 97 ? -0.74 -22.297 -1.316 1 87.56 97 GLU A O 1
ATOM 804 N N . HIS A 1 98 ? 0.882 -21.656 -2.66 1 92 98 HIS A N 1
ATOM 805 C CA . HIS A 1 98 ? 1.635 -22.906 -2.678 1 92 98 HIS A CA 1
ATOM 806 C C . HIS A 1 98 ? 3.105 -22.672 -2.355 1 92 98 HIS A C 1
ATOM 808 O O . HIS A 1 98 ? 3.621 -21.562 -2.564 1 92 98 HIS A O 1
ATOM 814 N N . PRO A 1 99 ? 3.717 -23.734 -1.825 1 95.62 99 PRO A N 1
ATOM 815 C CA . PRO A 1 99 ? 5.164 -23.578 -1.674 1 95.62 99 PRO A CA 1
ATOM 816 C C . PRO A 1 99 ? 5.883 -23.391 -3.008 1 95.62 99 PRO A C 1
ATOM 818 O O . PRO A 1 99 ? 5.449 -23.938 -4.027 1 95.62 99 PRO A O 1
ATOM 821 N N . VAL A 1 100 ? 6.902 -22.609 -2.996 1 97.06 100 VAL A N 1
ATOM 822 C CA . VAL A 1 100 ? 7.719 -22.391 -4.184 1 97.06 100 VAL A CA 1
ATOM 823 C C . VAL A 1 100 ? 9.156 -22.844 -3.916 1 97.06 100 VAL A C 1
ATOM 825 O O . VAL A 1 100 ? 9.781 -22.406 -2.951 1 97.06 100 VAL A O 1
ATOM 828 N N . THR A 1 101 ? 9.625 -23.734 -4.695 1 96.62 101 THR A N 1
ATOM 829 C CA . THR A 1 101 ? 11.008 -24.203 -4.574 1 96.62 101 THR A CA 1
ATOM 830 C C . THR A 1 101 ? 11.875 -23.594 -5.676 1 96.62 101 THR A C 1
ATOM 832 O O . THR A 1 101 ? 11.555 -23.719 -6.863 1 96.62 101 THR A O 1
ATOM 835 N N . THR A 1 102 ? 12.836 -22.875 -5.207 1 94.38 102 THR A N 1
ATOM 836 C CA . THR A 1 102 ? 13.781 -22.25 -6.137 1 94.38 102 THR A CA 1
ATOM 837 C C . THR A 1 102 ? 15.172 -22.172 -5.52 1 94.38 102 THR A C 1
ATOM 839 O O . THR A 1 102 ? 15.312 -21.922 -4.32 1 94.38 102 THR A O 1
ATOM 842 N N . HIS A 1 103 ? 16.219 -22.469 -6.375 1 92 103 HIS A N 1
ATOM 843 C CA . HIS A 1 103 ? 17.609 -22.422 -5.953 1 92 103 HIS A CA 1
ATOM 844 C C . HIS A 1 103 ? 17.844 -23.281 -4.715 1 92 103 HIS A C 1
ATOM 846 O O . HIS A 1 103 ? 18.516 -22.859 -3.777 1 92 103 HIS A O 1
ATOM 852 N N . GLY A 1 104 ? 17.172 -24.406 -4.648 1 93.19 104 GLY A N 1
ATOM 853 C CA . GLY A 1 104 ? 17.375 -25.406 -3.602 1 93.19 104 GLY A CA 1
ATOM 854 C C . GLY A 1 104 ? 16.672 -25.047 -2.303 1 93.19 104 GLY A C 1
ATOM 855 O O . GLY A 1 104 ? 16.859 -25.719 -1.29 1 93.19 104 GLY A O 1
ATOM 856 N N . GLN A 1 105 ? 15.977 -23.969 -2.293 1 93.94 105 GLN A N 1
ATOM 857 C CA . GLN A 1 105 ? 15.227 -23.531 -1.114 1 93.94 105 GLN A CA 1
ATOM 858 C C . GLN A 1 105 ? 13.727 -23.547 -1.379 1 93.94 105 GLN A C 1
ATOM 860 O O . GLN A 1 105 ? 13.289 -23.234 -2.486 1 93.94 105 GLN A O 1
ATOM 865 N N . THR A 1 106 ? 12.945 -23.922 -0.344 1 96 106 THR A N 1
ATOM 866 C CA . THR A 1 106 ? 11.492 -23.891 -0.444 1 96 106 THR A CA 1
ATOM 867 C C . THR A 1 106 ? 10.914 -22.766 0.406 1 96 106 THR A C 1
ATOM 869 O O . THR A 1 106 ? 11.227 -22.656 1.594 1 96 106 THR A O 1
ATOM 872 N N . PHE A 1 107 ? 10.156 -21.953 -0.248 1 94.44 107 PHE A N 1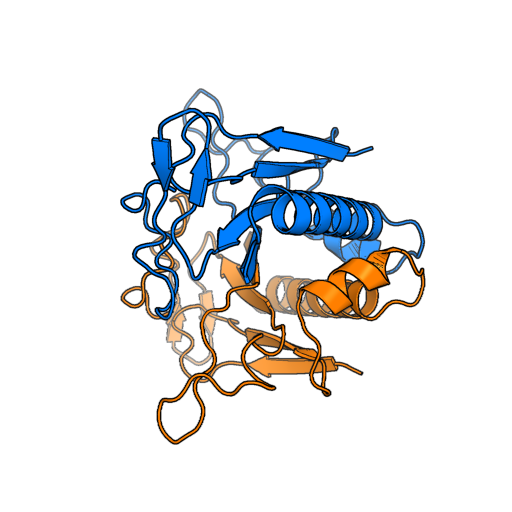
ATOM 873 C CA . PHE A 1 107 ? 9.492 -20.828 0.403 1 94.44 107 PHE A CA 1
ATOM 874 C C . PHE A 1 107 ? 8.008 -21.109 0.604 1 94.44 107 PHE A C 1
ATOM 876 O O . PHE A 1 107 ? 7.328 -21.562 -0.32 1 94.44 107 PHE A O 1
ATOM 883 N N . THR A 1 108 ? 7.555 -20.891 1.842 1 92.94 108 THR A N 1
ATOM 884 C CA . THR A 1 108 ? 6.141 -21.062 2.154 1 92.94 108 THR A CA 1
ATOM 885 C C . THR A 1 108 ? 5.555 -19.797 2.77 1 92.94 108 THR A C 1
ATOM 887 O O . THR A 1 108 ? 6.121 -19.25 3.713 1 92.94 108 THR A O 1
ATOM 890 N N . ASP A 1 109 ? 4.512 -19.312 2.145 1 87.94 109 ASP A N 1
ATOM 891 C CA . ASP A 1 109 ? 3.775 -18.203 2.729 1 87.94 109 ASP A CA 1
ATOM 892 C C . ASP A 1 109 ? 2.916 -18.656 3.9 1 87.94 109 ASP A C 1
ATOM 894 O O . ASP A 1 109 ? 1.788 -19.125 3.707 1 87.94 109 ASP A O 1
ATOM 898 N N . LYS A 1 110 ? 3.396 -18.422 5.086 1 83.94 110 LYS A N 1
ATOM 899 C CA . LYS A 1 110 ? 2.754 -18.922 6.293 1 83.94 110 LYS A CA 1
ATOM 900 C C . LYS A 1 110 ? 1.505 -18.125 6.633 1 83.94 110 LYS A C 1
ATOM 902 O O . LYS A 1 110 ? 0.689 -18.547 7.453 1 83.94 110 LYS A O 1
ATOM 907 N N . GLN A 1 111 ? 1.376 -17.016 5.918 1 80.94 111 GLN A N 1
ATOM 908 C CA . GLN A 1 111 ? 0.23 -16.172 6.234 1 80.94 111 GLN A CA 1
ATOM 909 C C . GLN A 1 111 ? -0.814 -16.219 5.125 1 80.94 111 GLN A C 1
ATOM 911 O O . GLN A 1 111 ? -1.781 -15.461 5.141 1 80.94 111 GLN A O 1
ATOM 916 N N . TRP A 1 112 ? -0.569 -17.031 4.191 1 83.19 112 TRP A N 1
ATOM 917 C CA . TRP A 1 112 ? -1.567 -17.141 3.131 1 83.19 112 TRP A CA 1
ATOM 918 C C . TRP A 1 112 ? -2.951 -17.406 3.713 1 83.19 112 TRP A C 1
ATOM 920 O O . TRP A 1 112 ? -3.102 -18.25 4.609 1 83.19 112 TRP A O 1
ATOM 930 N N . GLY A 1 113 ? -3.939 -16.688 3.182 1 74.38 113 GLY A N 1
ATOM 931 C CA . GLY A 1 113 ? -5.305 -16.875 3.637 1 74.38 113 GLY A CA 1
ATOM 932 C C . GLY A 1 113 ? -5.625 -16.125 4.914 1 74.38 113 GLY A C 1
ATOM 933 O O . GLY A 1 113 ? -6.746 -16.203 5.422 1 74.38 113 GLY A O 1
ATOM 934 N N . GLN A 1 114 ? -4.609 -15.453 5.453 1 72.31 114 GLN A N 1
ATOM 935 C CA . GLN A 1 114 ? -4.766 -14.641 6.656 1 72.31 114 GLN A CA 1
ATOM 936 C C . GLN A 1 114 ? -4.434 -13.18 6.375 1 72.31 114 GLN A C 1
ATOM 938 O O . GLN A 1 114 ? -3.73 -12.867 5.41 1 72.31 114 GLN A O 1
ATOM 943 N N . PRO A 1 115 ? -5.102 -12.336 7.152 1 68.5 115 PRO A N 1
ATOM 944 C CA . PRO A 1 115 ? -4.637 -10.953 7.012 1 68.5 115 PRO A CA 1
ATOM 945 C C . PRO A 1 115 ? -3.127 -10.812 7.199 1 68.5 115 PRO A C 1
ATOM 947 O O . PRO A 1 115 ? -2.543 -11.484 8.055 1 68.5 115 PRO A O 1
ATOM 950 N N . LEU A 1 116 ? -2.594 -10.047 6.273 1 70.56 116 LEU A N 1
ATOM 951 C CA . LEU A 1 116 ? -1.144 -9.891 6.309 1 70.56 116 LEU A CA 1
ATOM 952 C C . LEU A 1 116 ? -0.712 -9.078 7.523 1 70.56 116 LEU A C 1
ATOM 954 O O . LEU A 1 116 ? -1.263 -8.008 7.781 1 70.56 116 LEU A O 1
ATOM 958 N N . ASN A 1 117 ? 0.035 -9.664 8.344 1 69.69 117 ASN A N 1
ATOM 959 C CA . ASN A 1 117 ? 0.723 -8.953 9.414 1 69.69 117 ASN A CA 1
ATOM 960 C C . ASN A 1 117 ? 2.098 -8.469 8.977 1 69.69 117 ASN A C 1
ATOM 962 O O . ASN A 1 117 ? 2.957 -9.266 8.602 1 69.69 117 ASN A O 1
ATOM 966 N N . ILE A 1 118 ? 2.188 -7.16 8.742 1 64.75 118 ILE A N 1
ATOM 967 C CA . ILE A 1 118 ? 3.473 -6.613 8.32 1 64.75 118 ILE A CA 1
ATOM 968 C C . ILE A 1 118 ? 4.266 -6.16 9.547 1 64.75 118 ILE A C 1
ATOM 970 O O . ILE A 1 118 ? 3.922 -5.16 10.18 1 64.75 118 ILE A O 1
ATOM 974 N N . ASP A 1 119 ? 4.285 -6.848 10.609 1 55.69 119 ASP A N 1
ATOM 975 C CA . ASP A 1 119 ? 5.082 -6.465 11.773 1 55.69 119 ASP A CA 1
ATOM 976 C C . ASP A 1 119 ? 6.566 -6.727 11.531 1 55.69 119 ASP A C 1
ATOM 978 O O . ASP A 1 119 ? 6.934 -7.465 10.617 1 55.69 119 ASP A O 1
ATOM 982 N N . GLN A 1 120 ? 7.383 -5.82 11.977 1 52.16 120 GLN A N 1
ATOM 983 C CA . GLN A 1 120 ? 8.828 -6.008 11.945 1 52.16 120 GLN A CA 1
ATOM 984 C C . GLN A 1 120 ? 9.195 -7.473 12.172 1 52.16 120 GLN A C 1
ATOM 986 O O . GLN A 1 120 ? 10.203 -7.953 11.633 1 52.16 120 GLN A O 1
ATOM 991 N N . SER A 1 121 ? 8.383 -7.941 12.977 1 43.25 121 SER A N 1
ATOM 992 C CA . SER A 1 121 ? 8.805 -9.312 13.273 1 43.25 121 SER A CA 1
ATOM 993 C C . SER A 1 121 ? 8.555 -10.234 12.086 1 43.25 121 SER A C 1
ATOM 995 O O . SER A 1 121 ? 9.094 -11.344 12.039 1 43.25 121 SER A O 1
ATOM 997 N N . SER A 1 122 ? 7.734 -9.773 11.328 1 42.19 122 SER A N 1
ATOM 998 C CA . SER A 1 122 ? 7.391 -10.672 10.234 1 42.19 122 SER A CA 1
ATOM 999 C C . SER A 1 122 ? 8.469 -10.664 9.156 1 42.19 122 SER A C 1
ATOM 1001 O O . SER A 1 122 ? 8.43 -11.484 8.227 1 42.19 122 SER A O 1
ATOM 1003 N N . GLY A 1 123 ? 9.539 -10.031 9.453 1 42.62 123 GLY A N 1
ATOM 1004 C CA . GLY A 1 123 ? 10.625 -9.961 8.484 1 42.62 123 GLY A CA 1
ATOM 1005 C C . GLY A 1 123 ? 10.422 -8.883 7.438 1 42.62 123 GLY A C 1
ATOM 1006 O O . GLY A 1 123 ? 11.078 -8.891 6.395 1 42.62 123 GLY A O 1
ATOM 1007 N N . TYR A 1 124 ? 9.312 -8.359 7.695 1 45.81 124 TYR A N 1
ATOM 1008 C CA . TYR A 1 124 ? 9.398 -7.152 6.875 1 45.81 124 TYR A CA 1
ATOM 1009 C C . TYR A 1 124 ? 10.477 -6.215 7.395 1 45.81 124 TYR A C 1
ATOM 1011 O O . TYR A 1 124 ? 10.672 -6.086 8.609 1 45.81 124 TYR A O 1
ATOM 1019 N N . MET B 1 1 ? -15.344 4.07 -12.57 1 81.62 1 MET B N 1
ATOM 1020 C CA . MET B 1 1 ? -15.969 4.664 -11.391 1 81.62 1 MET B CA 1
ATOM 1021 C C . MET B 1 1 ? -15.391 4.082 -10.109 1 81.62 1 MET B C 1
ATOM 1023 O O . MET B 1 1 ? -14.961 2.928 -10.086 1 81.62 1 MET B O 1
ATOM 1027 N N . LEU B 1 2 ? -15.195 4.996 -9.016 1 94.38 2 LEU B N 1
ATOM 1028 C CA . LEU B 1 2 ? -14.578 4.613 -7.758 1 94.38 2 LEU B CA 1
ATOM 1029 C C . LEU B 1 2 ? -15.484 4.945 -6.578 1 94.38 2 LEU B C 1
ATOM 1031 O O . LEU B 1 2 ? -16.469 5.664 -6.734 1 94.38 2 LEU B O 1
ATOM 1035 N N . ARG B 1 3 ? -15.219 4.328 -5.516 1 94.75 3 ARG B N 1
ATOM 1036 C CA . ARG B 1 3 ? -15.852 4.676 -4.246 1 94.75 3 ARG B CA 1
ATOM 1037 C C . ARG B 1 3 ? -14.812 4.898 -3.156 1 94.75 3 ARG B C 1
ATOM 1039 O O . ARG B 1 3 ? -13.766 4.246 -3.15 1 94.75 3 ARG B O 1
ATOM 1046 N N . VAL B 1 4 ? -15.102 5.848 -2.299 1 96.38 4 VAL B N 1
ATOM 1047 C CA . VAL B 1 4 ? -14.344 6.074 -1.074 1 96.38 4 VAL B CA 1
ATOM 1048 C C . VAL B 1 4 ? -15.227 5.789 0.141 1 96.38 4 VAL B C 1
ATOM 1050 O O . VAL B 1 4 ? -16.328 6.32 0.248 1 96.38 4 VAL B O 1
ATOM 1053 N N . VAL B 1 5 ? -14.727 4.949 1.051 1 94.06 5 VAL B N 1
ATOM 1054 C CA . VAL B 1 5 ? -15.484 4.586 2.242 1 94.06 5 VAL B CA 1
ATOM 1055 C C . VAL B 1 5 ? -14.688 4.941 3.494 1 94.06 5 VAL B C 1
ATOM 1057 O O . VAL B 1 5 ? -13.586 4.434 3.699 1 94.06 5 VAL B O 1
ATOM 1060 N N . ILE B 1 6 ? -15.242 5.848 4.301 1 93.69 6 ILE B N 1
ATOM 1061 C CA . ILE B 1 6 ? -14.656 6.125 5.605 1 93.69 6 ILE B CA 1
ATOM 1062 C C . ILE B 1 6 ? -14.953 4.973 6.559 1 93.69 6 ILE B C 1
ATOM 1064 O O . ILE B 1 6 ? -16.109 4.609 6.762 1 93.69 6 ILE B O 1
ATOM 1068 N N . LEU B 1 7 ? -13.922 4.371 7.117 1 88.56 7 LEU B N 1
ATOM 1069 C CA . LEU B 1 7 ? -14.125 3.197 7.961 1 88.56 7 LEU B CA 1
ATOM 1070 C C . LEU B 1 7 ? -14.719 3.592 9.305 1 88.56 7 LEU B C 1
ATOM 1072 O O . LEU B 1 7 ? -14.5 4.703 9.789 1 88.56 7 LEU B O 1
ATOM 1076 N N . GLU B 1 8 ? -15.445 2.699 9.891 1 85 8 GLU B N 1
ATOM 1077 C CA . GLU B 1 8 ? -16.219 3.008 11.086 1 85 8 GLU B CA 1
ATOM 1078 C C . GLU B 1 8 ? -15.312 3.264 12.281 1 85 8 GLU B C 1
ATOM 1080 O O . GLU B 1 8 ? -15.469 4.266 12.984 1 85 8 GLU B O 1
ATOM 1085 N N . HIS B 1 9 ? -14.352 2.346 12.555 1 82.69 9 HIS B N 1
ATOM 1086 C CA . HIS B 1 9 ? -13.461 2.523 13.695 1 82.69 9 HIS B CA 1
ATOM 1087 C C . HIS B 1 9 ? -12.234 3.35 13.312 1 82.69 9 HIS B C 1
ATOM 1089 O O . HIS B 1 9 ? -11.336 2.855 12.625 1 82.69 9 HIS B O 1
ATOM 1095 N N . GLN B 1 10 ? -12.188 4.586 13.719 1 87.62 10 GLN B N 1
ATOM 1096 C CA . GLN B 1 10 ? -11.141 5.535 13.359 1 87.62 10 GLN B CA 1
ATOM 1097 C C . GLN B 1 10 ? -9.984 5.473 14.344 1 87.62 10 GLN B C 1
ATOM 1099 O O . GLN B 1 10 ? -9.562 6.496 14.883 1 87.62 10 GLN B O 1
ATOM 1104 N N . TYR B 1 11 ? -9.469 4.207 14.508 1 80.75 11 TYR B N 1
ATOM 1105 C CA . TYR B 1 11 ? -8.25 4.086 15.312 1 80.75 11 TYR B CA 1
ATOM 1106 C C . TYR B 1 11 ? -7.152 4.984 14.766 1 80.75 11 TYR B C 1
ATOM 1108 O O . TYR B 1 11 ? -6.27 5.414 15.516 1 80.75 11 TYR B O 1
ATOM 1116 N N . TRP B 1 12 ? -7.258 5.18 13.5 1 86.56 12 TRP B N 1
ATOM 1117 C CA . TRP B 1 12 ? -6.465 6.184 12.797 1 86.56 12 TRP B CA 1
ATOM 1118 C C . TRP B 1 12 ? -7.367 7.234 12.156 1 86.56 12 TRP B C 1
ATOM 1120 O O . TRP B 1 12 ? -8.156 6.922 11.266 1 86.56 12 TRP B O 1
ATOM 1130 N N . LEU B 1 13 ? -7.184 8.398 12.664 1 93.25 13 LEU B N 1
ATOM 1131 C CA . LEU B 1 13 ? -8.094 9.438 12.203 1 93.25 13 LEU B CA 1
ATOM 1132 C C . LEU B 1 13 ? -8 9.609 10.695 1 93.25 13 LEU B C 1
ATOM 1134 O O . LEU B 1 13 ? -6.926 9.883 10.164 1 93.25 13 LEU B O 1
ATOM 1138 N N . GLY B 1 14 ? -9.18 9.445 10.031 1 94.88 14 GLY B N 1
ATOM 1139 C CA . GLY B 1 14 ? -9.25 9.648 8.594 1 94.88 14 GLY B CA 1
ATOM 1140 C C . GLY B 1 14 ? -9.055 8.367 7.805 1 94.88 14 GLY B C 1
ATOM 1141 O O . GLY B 1 14 ? -9.078 8.375 6.574 1 94.88 14 GLY B O 1
ATOM 1142 N N . ARG B 1 15 ? -8.82 7.258 8.461 1 93.31 15 ARG B N 1
ATOM 1143 C CA . ARG B 1 15 ? -8.648 5.996 7.75 1 93.31 15 ARG B CA 1
ATOM 1144 C C . ARG B 1 15 ? -9.836 5.719 6.832 1 93.31 15 ARG B C 1
ATOM 1146 O O . ARG B 1 15 ? -10.984 5.855 7.242 1 93.31 15 ARG B O 1
ATOM 1153 N N . CYS B 1 16 ? -9.555 5.359 5.629 1 94.06 16 CYS B N 1
ATOM 1154 C CA . CYS B 1 16 ? -10.594 5.105 4.637 1 94.06 16 CYS B CA 1
ATOM 1155 C C . CYS B 1 16 ? -10.102 4.145 3.561 1 94.06 16 CYS B C 1
ATOM 1157 O O . CYS B 1 16 ? -8.93 3.76 3.561 1 94.06 16 CYS B O 1
ATOM 1159 N N . ILE B 1 17 ? -11.07 3.713 2.707 1 92.56 17 ILE B N 1
ATOM 1160 C CA . ILE B 1 17 ? -10.766 2.777 1.63 1 92.56 17 ILE B CA 1
ATOM 1161 C C . ILE B 1 17 ? -11.195 3.373 0.291 1 92.56 17 ILE B C 1
ATOM 1163 O O . ILE B 1 17 ? -12.258 3.988 0.189 1 92.56 17 ILE B O 1
ATOM 1167 N N . VAL B 1 18 ? -10.281 3.287 -0.693 1 95.25 18 VAL B N 1
ATOM 1168 C CA . VAL B 1 18 ? -10.617 3.594 -2.08 1 95.25 18 VAL B CA 1
ATOM 1169 C C . VAL B 1 18 ? -10.688 2.301 -2.891 1 95.25 18 VAL B C 1
ATOM 1171 O O . VAL B 1 18 ? -9.758 1.489 -2.859 1 95.25 18 VAL B O 1
ATOM 1174 N N . SER B 1 19 ? -11.789 2.109 -3.627 1 92.5 19 SER B N 1
ATOM 1175 C CA . SER B 1 19 ? -11.93 0.885 -4.406 1 92.5 19 SER B CA 1
ATOM 1176 C C . SER B 1 19 ? -12.812 1.108 -5.629 1 92.5 19 SER B C 1
ATOM 1178 O O . SER B 1 19 ? -13.664 2.002 -5.633 1 92.5 19 SER B O 1
ATOM 1180 N N . PRO B 1 20 ? -12.523 0.298 -6.719 1 92.5 20 PRO B N 1
ATOM 1181 C CA . PRO B 1 20 ? -13.469 0.321 -7.84 1 92.5 20 PRO B CA 1
ATOM 1182 C C . PRO B 1 20 ? -14.875 -0.119 -7.438 1 92.5 20 PRO B C 1
ATOM 1184 O O . PRO B 1 20 ? -15.031 -0.905 -6.5 1 92.5 20 PRO B O 1
ATOM 1187 N N . LEU B 1 21 ? -15.844 0.411 -8.141 1 91.75 21 LEU B N 1
ATOM 1188 C CA . LEU B 1 21 ? -17.219 0.011 -7.883 1 91.75 21 LEU B CA 1
ATOM 1189 C C . LEU B 1 21 ? -17.469 -1.427 -8.328 1 91.75 21 LEU B C 1
ATOM 1191 O O . LEU B 1 21 ? -18.172 -2.178 -7.66 1 91.75 21 LEU B O 1
ATOM 1195 N N . LYS B 1 22 ? -16.875 -1.713 -9.469 1 88 22 LYS B N 1
ATOM 1196 C CA . LYS B 1 22 ? -16.969 -3.082 -9.969 1 88 22 LYS B CA 1
ATOM 1197 C C . LYS B 1 22 ? -15.734 -3.895 -9.57 1 88 22 LYS B C 1
ATOM 1199 O O . LYS B 1 22 ? -14.672 -3.33 -9.297 1 88 22 LYS B O 1
ATOM 1204 N N . HIS B 1 23 ? -15.938 -5.172 -9.57 1 85.25 23 HIS B N 1
ATOM 1205 C CA . HIS B 1 23 ? -14.836 -6.047 -9.188 1 85.25 23 HIS B CA 1
ATOM 1206 C C . HIS B 1 23 ? -13.68 -5.938 -10.18 1 85.25 23 HIS B C 1
ATOM 1208 O O . HIS B 1 23 ? -13.875 -6.102 -11.383 1 85.25 23 HIS B O 1
ATOM 1214 N N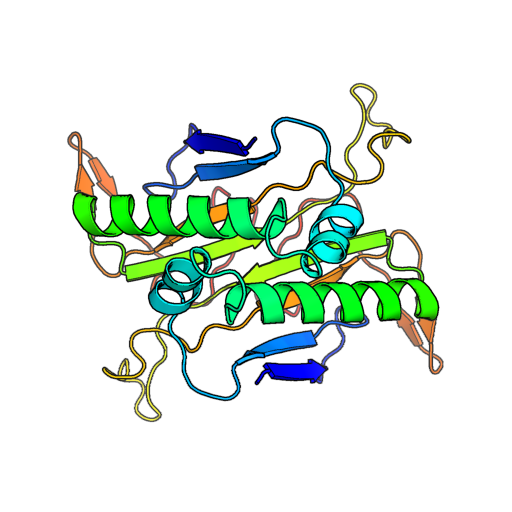 . VAL B 1 24 ? -12.523 -5.703 -9.664 1 88.12 24 VAL B N 1
ATOM 1215 C CA . VAL B 1 24 ? -11.266 -5.668 -10.398 1 88.12 24 VAL B CA 1
ATOM 1216 C C . VAL B 1 24 ? -10.164 -6.348 -9.578 1 88.12 24 VAL B C 1
ATOM 1218 O O . VAL B 1 24 ? -10.031 -6.086 -8.383 1 88.12 24 VAL B O 1
ATOM 1221 N N . SER B 1 25 ? -9.469 -7.273 -10.242 1 86.44 25 SER B N 1
ATOM 1222 C CA . SER B 1 25 ? -8.328 -7.867 -9.562 1 86.44 25 SER B CA 1
ATOM 1223 C C . SER B 1 25 ? -7.125 -6.93 -9.578 1 86.44 25 SER B C 1
ATOM 1225 O O . SER B 1 25 ? -7.008 -6.078 -10.461 1 86.44 25 SER B O 1
ATOM 1227 N N . PRO B 1 26 ? -6.246 -7.148 -8.625 1 90.38 26 PRO B N 1
ATOM 1228 C CA . PRO B 1 26 ? -5.035 -6.328 -8.672 1 90.38 26 PRO B CA 1
ATOM 1229 C C . PRO B 1 26 ? -4.238 -6.52 -9.961 1 90.38 26 PRO B C 1
ATOM 1231 O O . PRO B 1 26 ? -3.654 -5.566 -10.484 1 90.38 26 PRO B O 1
ATOM 1234 N N . PHE B 1 27 ? -4.215 -7.684 -10.484 1 89.62 27 PHE B N 1
ATOM 1235 C CA . PHE B 1 27 ? -3.486 -7.945 -11.719 1 89.62 27 PHE B CA 1
ATOM 1236 C C . PHE B 1 27 ? -4.07 -7.137 -12.875 1 89.62 27 PHE B C 1
ATOM 1238 O O . PHE B 1 27 ? -3.332 -6.48 -13.609 1 89.62 27 PHE B O 1
ATOM 1245 N N . ASP B 1 28 ? -5.371 -7.148 -12.953 1 89.5 28 ASP B N 1
ATOM 1246 C CA . ASP B 1 28 ? -6.039 -6.395 -14.016 1 89.5 28 ASP B CA 1
ATOM 1247 C C . ASP B 1 28 ? -5.832 -4.895 -13.836 1 89.5 28 ASP B C 1
ATOM 1249 O O . ASP B 1 28 ? -5.617 -4.172 -14.812 1 89.5 28 ASP B O 1
ATOM 1253 N N . LEU B 1 29 ? -5.906 -4.488 -12.633 1 92.25 29 LEU B N 1
ATOM 1254 C CA . LEU B 1 29 ? -5.734 -3.066 -12.359 1 92.25 29 LEU B CA 1
ATOM 1255 C C . LEU B 1 29 ? -4.379 -2.576 -12.852 1 92.25 29 LEU B C 1
ATOM 1257 O O . LEU B 1 29 ? -4.301 -1.597 -13.602 1 92.25 29 LEU B O 1
ATOM 1261 N N . TYR B 1 30 ? -3.32 -3.266 -12.453 1 93.38 30 TYR B N 1
ATOM 1262 C CA . TYR B 1 30 ? -1.982 -2.785 -12.781 1 93.38 30 TYR B CA 1
ATOM 1263 C C . TYR B 1 30 ? -1.687 -2.965 -14.266 1 93.38 30 TYR B C 1
ATOM 1265 O O . TYR B 1 30 ? -0.961 -2.166 -14.859 1 93.38 30 TYR B O 1
ATOM 1273 N N . GLU B 1 31 ? -2.238 -3.963 -14.883 1 91.81 31 GLU B N 1
ATOM 1274 C CA . GLU B 1 31 ? -2.08 -4.113 -16.328 1 91.81 31 GLU B CA 1
ATOM 1275 C C . GLU B 1 31 ? -2.68 -2.928 -17.078 1 91.81 31 GLU B C 1
ATOM 1277 O O . GLU B 1 31 ? -2.172 -2.529 -18.125 1 91.81 31 GLU B O 1
ATOM 1282 N N . GLN B 1 32 ? -3.664 -2.348 -16.484 1 89.19 32 GLN B N 1
ATOM 1283 C CA . GLN B 1 32 ? -4.324 -1.213 -17.109 1 89.19 32 GLN B CA 1
ATOM 1284 C C . GLN B 1 32 ? -3.49 0.057 -16.984 1 89.19 32 GLN B C 1
ATOM 1286 O O . GLN B 1 32 ? -3.744 1.05 -17.672 1 89.19 32 GLN B O 1
ATOM 1291 N N . ALA B 1 33 ? -2.523 0.015 -16.125 1 87.5 33 ALA B N 1
ATOM 1292 C CA . ALA B 1 33 ? -1.706 1.204 -15.898 1 87.5 33 ALA B CA 1
ATOM 1293 C C . ALA B 1 33 ? -0.96 1.606 -17.172 1 87.5 33 ALA B C 1
ATOM 1295 O O . ALA B 1 33 ? -0.44 2.721 -17.266 1 87.5 33 ALA B O 1
ATOM 1296 N N . GLN B 1 34 ? -0.986 0.837 -18.141 1 81.88 34 GLN B N 1
ATOM 1297 C CA . GLN B 1 34 ? -0.359 1.14 -19.422 1 81.88 34 GLN B CA 1
ATOM 1298 C C . GLN B 1 34 ? -1.194 2.135 -20.219 1 81.88 34 GLN B C 1
ATOM 1300 O O . GLN B 1 34 ? -0.706 2.73 -21.188 1 81.88 34 GLN B O 1
ATOM 1305 N N . GLN B 1 35 ? -2.432 2.369 -19.766 1 81.75 35 GLN B N 1
ATOM 1306 C CA . GLN B 1 35 ? -3.359 3.244 -20.484 1 81.75 35 GLN B CA 1
ATOM 1307 C C . GLN B 1 35 ? -3.547 4.562 -19.734 1 81.75 35 GLN B C 1
ATOM 1309 O O . GLN B 1 35 ? -3.703 4.574 -18.516 1 81.75 35 GLN B O 1
ATOM 1314 N N . PRO B 1 36 ? -3.498 5.762 -20.391 1 75.06 36 PRO B N 1
ATOM 1315 C CA . PRO B 1 36 ? -3.623 7.066 -19.734 1 75.06 36 PRO B CA 1
ATOM 1316 C C . PRO B 1 36 ? -4.965 7.246 -19.031 1 75.06 36 PRO B C 1
ATOM 1318 O O . PRO B 1 36 ? -5.07 8.031 -18.094 1 75.06 36 PRO B O 1
ATOM 1321 N N . ASP B 1 37 ? -5.977 6.609 -19.453 1 74.62 37 ASP B N 1
ATOM 1322 C CA . ASP B 1 37 ? -7.281 6.746 -18.812 1 74.62 37 ASP B CA 1
ATOM 1323 C C . ASP B 1 37 ? -7.637 5.492 -18.016 1 74.62 37 ASP B C 1
ATOM 1325 O O . ASP B 1 37 ? -8.797 5.086 -17.984 1 74.62 37 ASP B O 1
ATOM 1329 N N . SER B 1 38 ? -6.699 5.145 -17.297 1 86.81 38 SER B N 1
ATOM 1330 C CA . SER B 1 38 ? -6.875 3.852 -16.641 1 86.81 38 SER B CA 1
ATOM 1331 C C . SER B 1 38 ? -7.539 4.012 -15.281 1 86.81 38 SER B C 1
ATOM 1333 O O . SER B 1 38 ? -7.508 5.094 -14.695 1 86.81 38 SER B O 1
ATOM 1335 N N . LEU B 1 39 ? -8.172 2.955 -14.891 1 91.94 39 LEU B N 1
ATOM 1336 C CA . LEU B 1 39 ? -8.711 2.865 -13.539 1 91.94 39 LEU B CA 1
ATOM 1337 C C . LEU B 1 39 ? -7.625 3.109 -12.5 1 91.94 39 LEU B C 1
ATOM 1339 O O . LEU B 1 39 ? -7.883 3.697 -11.445 1 91.94 39 LEU B O 1
ATOM 1343 N N . PHE B 1 40 ? -6.465 2.744 -12.805 1 92.19 40 PHE B N 1
ATOM 1344 C CA . PHE B 1 40 ? -5.336 2.961 -11.914 1 92.19 40 PHE B CA 1
ATOM 1345 C C . PHE B 1 40 ? -5.094 4.449 -11.688 1 92.19 40 PHE B C 1
ATOM 1347 O O . PHE B 1 40 ? -4.879 4.891 -10.562 1 92.19 40 PHE B O 1
ATOM 1354 N N . LEU B 1 41 ? -5.141 5.176 -12.734 1 92.81 41 LEU B N 1
ATOM 1355 C CA . LEU B 1 41 ? -4.965 6.621 -12.625 1 92.81 41 LEU B CA 1
ATOM 1356 C C . LEU B 1 41 ? -6.094 7.25 -11.82 1 92.81 41 LEU B C 1
ATOM 1358 O O . LEU B 1 41 ? -5.859 8.172 -11.031 1 92.81 41 LEU B O 1
ATOM 1362 N N . GLU B 1 42 ? -7.293 6.77 -12.039 1 93.62 42 GLU B N 1
ATOM 1363 C CA . GLU B 1 42 ? -8.43 7.277 -11.273 1 93.62 42 GLU B CA 1
ATOM 1364 C C . GLU B 1 42 ? -8.242 7.039 -9.781 1 93.62 42 GLU B C 1
ATOM 1366 O O . GLU B 1 42 ? -8.617 7.875 -8.961 1 93.62 42 GLU B O 1
ATOM 1371 N N . ILE B 1 43 ? -7.727 5.926 -9.477 1 95 43 ILE B N 1
ATOM 1372 C CA . ILE B 1 43 ? -7.445 5.609 -8.086 1 95 43 ILE B CA 1
ATOM 1373 C C . ILE B 1 43 ? -6.414 6.59 -7.531 1 95 43 ILE B C 1
ATOM 1375 O O . ILE B 1 43 ? -6.578 7.117 -6.43 1 95 43 ILE B O 1
ATOM 1379 N N . GLY B 1 44 ? -5.336 6.816 -8.297 1 94.81 44 GLY B N 1
ATOM 1380 C CA . GLY B 1 44 ? -4.355 7.812 -7.895 1 94.81 44 GLY B CA 1
ATOM 1381 C C . GLY B 1 44 ? -4.961 9.18 -7.648 1 94.81 44 GLY B C 1
ATOM 1382 O O . GLY B 1 44 ? -4.609 9.859 -6.68 1 94.81 44 GLY B O 1
ATOM 1383 N N . LYS B 1 45 ? -5.871 9.57 -8.5 1 94.94 45 LYS B N 1
ATOM 1384 C CA . LYS B 1 45 ? -6.543 10.852 -8.352 1 94.94 45 LYS B CA 1
ATOM 1385 C C . LYS B 1 45 ? -7.383 10.891 -7.074 1 94.94 45 LYS B C 1
ATOM 1387 O O . LYS B 1 45 ? -7.434 11.914 -6.391 1 94.94 45 LYS B O 1
ATOM 1392 N N . ALA B 1 46 ? -8.094 9.844 -6.805 1 96.69 46 ALA B N 1
ATOM 1393 C CA . ALA B 1 46 ? -8.891 9.766 -5.586 1 96.69 46 ALA B CA 1
ATOM 1394 C C . ALA B 1 46 ? -8.008 9.859 -4.344 1 96.69 46 ALA B C 1
ATOM 1396 O O . ALA B 1 46 ? -8.352 10.562 -3.387 1 96.69 46 ALA B O 1
ATOM 1397 N N . ILE B 1 47 ? -6.887 9.156 -4.379 1 96.56 47 ILE B N 1
ATOM 1398 C CA . ILE B 1 47 ? -5.953 9.219 -3.258 1 96.56 47 ILE B CA 1
ATOM 1399 C C . ILE B 1 47 ? -5.453 10.648 -3.074 1 96.56 47 ILE B C 1
ATOM 1401 O O . ILE B 1 47 ? -5.402 11.156 -1.952 1 96.56 47 ILE B O 1
ATOM 1405 N N . ALA B 1 48 ? -5.145 11.328 -4.172 1 95.88 48 ALA B N 1
ATOM 1406 C CA . ALA B 1 48 ? -4.711 12.719 -4.117 1 95.88 48 ALA B CA 1
ATOM 1407 C C . ALA B 1 48 ? -5.77 13.594 -3.461 1 95.88 48 ALA B C 1
ATOM 1409 O O . ALA B 1 48 ? -5.453 14.438 -2.615 1 95.88 48 ALA B O 1
ATOM 1410 N N . MET B 1 49 ? -6.949 13.383 -3.84 1 97 49 MET B N 1
ATOM 1411 C CA . MET B 1 49 ? -8.047 14.164 -3.283 1 97 49 MET B CA 1
ATOM 1412 C C . MET B 1 49 ? -8.164 13.945 -1.779 1 97 49 MET B C 1
ATOM 1414 O O . MET B 1 49 ? -8.289 14.906 -1.016 1 97 49 MET B O 1
ATOM 1418 N N . MET B 1 50 ? -8.109 12.703 -1.344 1 97.12 50 MET B N 1
ATOM 1419 C CA . MET B 1 50 ? -8.266 12.398 0.077 1 97.12 50 MET B CA 1
ATOM 1420 C C . MET B 1 50 ? -7.086 12.945 0.878 1 97.12 50 MET B C 1
ATOM 1422 O O . MET B 1 50 ? -7.262 13.414 2.004 1 97.12 50 MET B O 1
ATOM 1426 N N . THR B 1 51 ? -5.922 12.852 0.323 1 94.88 51 THR B N 1
ATOM 1427 C CA . THR B 1 51 ? -4.758 13.406 1.003 1 94.88 51 THR B CA 1
ATOM 1428 C C . THR B 1 51 ? -4.906 14.922 1.176 1 94.88 51 THR B C 1
ATOM 1430 O O . THR B 1 51 ? -4.586 15.461 2.236 1 94.88 51 THR B O 1
ATOM 1433 N N . ARG B 1 52 ? -5.406 15.602 0.17 1 96 52 ARG B N 1
ATOM 1434 C CA . ARG B 1 52 ? -5.652 17.031 0.273 1 96 52 ARG B CA 1
ATOM 1435 C C . ARG B 1 52 ? -6.656 17.344 1.382 1 96 52 ARG B C 1
ATOM 1437 O O . ARG B 1 52 ? -6.465 18.281 2.154 1 96 52 ARG B O 1
ATOM 1444 N N . VAL B 1 53 ? -7.66 16.594 1.464 1 97.38 53 VAL B N 1
ATOM 1445 C CA . VAL B 1 53 ? -8.719 16.797 2.447 1 97.38 53 VAL B CA 1
ATOM 1446 C C . VAL B 1 53 ? -8.156 16.625 3.857 1 97.38 53 VAL B C 1
ATOM 1448 O O . VAL B 1 53 ? -8.359 17.5 4.715 1 97.38 53 VAL B O 1
ATOM 1451 N N . PHE B 1 54 ? -7.387 15.602 4.121 1 96.75 54 PHE B N 1
ATOM 1452 C CA . PHE B 1 54 ? -6.891 15.312 5.461 1 96.75 54 PHE B CA 1
ATOM 1453 C C . PHE B 1 54 ? -5.793 16.297 5.855 1 96.75 54 PHE B C 1
ATOM 1455 O O . PHE B 1 54 ? -5.652 16.641 7.031 1 96.75 54 PHE B O 1
ATOM 1462 N N . ARG B 1 55 ? -5.031 16.719 4.844 1 95.25 55 ARG B N 1
ATOM 1463 C CA . ARG B 1 55 ? -4.055 17.766 5.121 1 95.25 55 ARG B CA 1
ATOM 1464 C C . ARG B 1 55 ? -4.746 19.062 5.535 1 95.25 55 ARG B C 1
ATOM 1466 O O . ARG B 1 55 ? -4.328 19.719 6.492 1 95.25 55 ARG B O 1
ATOM 1473 N N . SER B 1 56 ? -5.797 19.359 4.867 1 96.75 56 SER B N 1
ATOM 1474 C CA . SER B 1 56 ? -6.508 20.609 5.133 1 96.75 56 SER B CA 1
ATOM 1475 C C . SER B 1 56 ? -7.281 20.531 6.445 1 96.75 56 SER B C 1
ATOM 1477 O O . SER B 1 56 ? -7.258 21.484 7.234 1 96.75 56 SER B O 1
ATOM 1479 N N . LEU B 1 57 ? -7.852 19.422 6.762 1 96.69 57 LEU B N 1
ATOM 1480 C CA . LEU B 1 57 ? -8.742 19.312 7.91 1 96.69 57 LEU B CA 1
ATOM 1481 C C . LEU B 1 57 ? -7.953 19.047 9.188 1 96.69 57 LEU B C 1
ATOM 1483 O O . LEU B 1 57 ? -8.281 19.578 10.25 1 96.69 57 LEU B O 1
ATOM 1487 N N . TYR B 1 58 ? -6.895 18.172 9.062 1 96.62 58 TYR B N 1
ATOM 1488 C CA . TYR B 1 58 ? -6.312 17.656 10.289 1 96.62 58 TYR B CA 1
ATOM 1489 C C . TYR B 1 58 ? -4.805 17.859 10.305 1 96.62 58 TYR B C 1
ATOM 1491 O O . TYR B 1 58 ? -4.141 17.531 11.297 1 96.62 58 TYR B O 1
ATOM 1499 N N . GLY B 1 59 ? -4.332 18.406 9.164 1 94.75 59 GLY B N 1
ATOM 1500 C CA . GLY B 1 59 ? -2.889 18.562 9.109 1 94.75 59 GLY B CA 1
ATOM 1501 C C . GLY B 1 59 ? -2.139 17.25 8.992 1 94.75 59 GLY B C 1
ATOM 1502 O O . GLY B 1 59 ? -1.11 17.062 9.641 1 94.75 59 GLY B O 1
ATOM 1503 N N . MET B 1 60 ? -2.578 16.359 8.148 1 93.19 60 MET B N 1
ATOM 1504 C CA . MET B 1 60 ? -1.907 15.078 7.922 1 93.19 60 MET B CA 1
ATOM 1505 C C . MET B 1 60 ? -0.433 15.289 7.594 1 93.19 60 MET B C 1
ATOM 1507 O O . MET B 1 60 ? -0.092 16.156 6.777 1 93.19 60 MET B O 1
ATOM 1511 N N . SER B 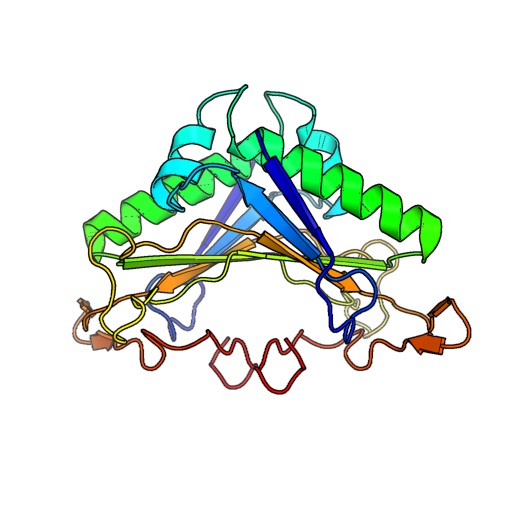1 61 ? 0.402 14.469 8.219 1 89.19 61 SER B N 1
ATOM 1512 C CA . SER B 1 61 ? 1.844 14.609 8.039 1 89.19 61 SER B CA 1
ATOM 1513 C C . SER B 1 61 ? 2.361 13.648 6.973 1 89.19 61 SER B C 1
ATOM 1515 O O . SER B 1 61 ? 3.365 13.93 6.312 1 89.19 61 SER B O 1
ATOM 1517 N N . TYR B 1 62 ? 1.719 12.508 6.824 1 89.25 62 TYR B N 1
ATOM 1518 C CA . TYR B 1 62 ? 2.166 11.5 5.863 1 89.25 62 TYR B CA 1
ATOM 1519 C C . TYR B 1 62 ? 1.036 10.539 5.516 1 89.25 62 TYR B C 1
ATOM 1521 O O . TYR B 1 62 ? 0.283 10.109 6.395 1 89.25 62 TYR B O 1
ATOM 1529 N N . PRO B 1 63 ? 0.919 10.227 4.266 1 91.69 63 PRO B N 1
ATOM 1530 C CA . PRO B 1 63 ? -0.068 9.219 3.885 1 91.69 63 PRO B CA 1
ATOM 1531 C C . PRO B 1 63 ? 0.54 7.82 3.75 1 91.69 63 PRO B C 1
ATOM 1533 O O . PRO B 1 63 ? 1.47 7.625 2.963 1 91.69 63 PRO B O 1
ATOM 1536 N N . ASN B 1 64 ? 0.148 6.883 4.559 1 91.12 64 ASN B N 1
ATOM 1537 C CA . ASN B 1 64 ? 0.421 5.477 4.289 1 91.12 64 ASN B CA 1
ATOM 1538 C C . ASN B 1 64 ? -0.697 4.832 3.471 1 91.12 64 ASN B C 1
ATOM 1540 O O . ASN B 1 64 ? -1.875 4.984 3.799 1 91.12 64 ASN B O 1
ATOM 1544 N N . ILE B 1 65 ? -0.257 4.188 2.377 1 93.31 65 ILE B N 1
ATOM 1545 C CA . ILE B 1 65 ? -1.204 3.553 1.468 1 93.31 65 ILE B CA 1
ATOM 1546 C C . ILE B 1 65 ? -0.865 2.07 1.323 1 93.31 65 ILE B C 1
ATOM 1548 O O . ILE B 1 65 ? 0.289 1.712 1.077 1 93.31 65 ILE B O 1
ATOM 1552 N N . PHE B 1 66 ? -1.842 1.226 1.437 1 89.62 66 PHE B N 1
ATOM 1553 C CA . PHE B 1 66 ? -1.491 -0.176 1.235 1 89.62 66 PHE B CA 1
ATOM 1554 C C . PHE B 1 66 ? -2.635 -0.929 0.567 1 89.62 66 PHE B C 1
ATOM 1556 O O . PHE B 1 66 ? -3.805 -0.694 0.875 1 89.62 66 PHE B O 1
ATOM 1563 N N . GLN B 1 67 ? -2.361 -1.533 -0.436 1 89.88 67 GLN B N 1
ATOM 1564 C CA . GLN B 1 67 ? -3.201 -2.508 -1.124 1 89.88 67 GLN B CA 1
ATOM 1565 C C . GLN B 1 67 ? -2.92 -3.924 -0.63 1 89.88 67 GLN B C 1
ATOM 1567 O O . GLN B 1 67 ? -1.936 -4.543 -1.037 1 89.88 67 GLN B O 1
ATOM 1572 N N . LEU B 1 68 ? -3.814 -4.363 0.33 1 78.31 68 LEU B N 1
ATOM 1573 C CA . LEU B 1 68 ? -3.625 -5.672 0.947 1 78.31 68 LEU B CA 1
ATOM 1574 C C . LEU B 1 68 ? -4.758 -6.621 0.568 1 78.31 68 LEU B C 1
ATOM 1576 O O . LEU B 1 68 ? -5.848 -6.176 0.197 1 78.31 68 LEU B O 1
ATOM 1580 N N . GLY B 1 69 ? -4.434 -7.805 0.509 1 69.69 69 GLY B N 1
ATOM 1581 C CA . GLY B 1 69 ? -5.473 -8.789 0.244 1 69.69 69 GLY B CA 1
ATOM 1582 C C . GLY B 1 69 ? -5.027 -10.211 0.5 1 69.69 69 GLY B C 1
ATOM 1583 O O . GLY B 1 69 ? -3.83 -10.484 0.612 1 69.69 69 GLY B O 1
ATOM 1584 N N . ASN B 1 70 ? -5.816 -10.938 0.929 1 59.34 70 ASN B N 1
ATOM 1585 C CA . ASN B 1 70 ? -5.668 -12.383 1.057 1 59.34 70 ASN B CA 1
ATOM 1586 C C . ASN B 1 70 ? -6.789 -13.125 0.335 1 59.34 70 ASN B C 1
ATOM 1588 O O . ASN B 1 70 ? -7.484 -12.547 -0.502 1 59.34 70 ASN B O 1
ATOM 1592 N N . LEU B 1 71 ? -6.969 -14.445 0.702 1 56.09 71 LEU B N 1
ATOM 1593 C CA . LEU B 1 71 ? -8.055 -15.273 0.19 1 56.09 71 LEU B CA 1
ATOM 1594 C C . LEU B 1 71 ? -9.414 -14.648 0.506 1 56.09 71 LEU B C 1
ATOM 1596 O O . LEU B 1 71 ? -9.594 -14.055 1.569 1 56.09 71 LEU B O 1
ATOM 1600 N N . THR B 1 72 ? -10.039 -14.18 -0.552 1 51.88 72 THR B N 1
ATOM 1601 C CA . THR B 1 72 ? -11.445 -13.953 -0.259 1 51.88 72 THR B CA 1
ATOM 1602 C C . THR B 1 72 ? -12.211 -15.273 -0.179 1 51.88 72 THR B C 1
ATOM 1604 O O . THR B 1 72 ? -11.867 -16.234 -0.872 1 51.88 72 THR B O 1
ATOM 1607 N N . GLN B 1 73 ? -12.773 -15.578 0.927 1 51.69 73 GLN B N 1
ATOM 1608 C CA . GLN B 1 73 ? -13.617 -16.75 1.093 1 51.69 73 GLN B CA 1
ATOM 1609 C C . GLN B 1 73 ? -15.094 -16.406 0.921 1 51.69 73 GLN B C 1
ATOM 1611 O O . GLN B 1 73 ? -15.492 -15.266 1.15 1 51.69 73 GLN B O 1
ATOM 1616 N N . ASP B 1 74 ? -15.688 -17.281 0.198 1 48.88 74 ASP B N 1
ATOM 1617 C CA . ASP B 1 74 ? -17.141 -17.141 0.16 1 48.88 74 ASP B CA 1
ATOM 1618 C C . ASP B 1 74 ? -17.75 -17.391 1.536 1 48.88 74 ASP B C 1
ATOM 1620 O O . ASP B 1 74 ? -17.031 -17.594 2.514 1 48.88 74 ASP B O 1
ATOM 1624 N N . ASN B 1 75 ? -19.016 -17.031 1.56 1 49.56 75 ASN B N 1
ATOM 1625 C CA . ASN B 1 75 ? -19.797 -17.141 2.787 1 49.56 75 ASN B CA 1
ATOM 1626 C C . ASN B 1 75 ? -19.672 -18.531 3.41 1 49.56 75 ASN B C 1
ATOM 1628 O O . ASN B 1 75 ? -20.094 -18.734 4.547 1 49.56 75 ASN B O 1
ATOM 1632 N N . THR B 1 76 ? -19.203 -19.453 2.713 1 50.88 76 THR B N 1
ATOM 1633 C CA . THR B 1 76 ? -19.062 -20.812 3.236 1 50.88 76 THR B CA 1
ATOM 1634 C C . THR B 1 76 ? -17.641 -21.062 3.738 1 50.88 76 THR B C 1
ATOM 1636 O O . THR B 1 76 ? -17.312 -22.172 4.145 1 50.88 76 THR B O 1
ATOM 1639 N N . GLY B 1 77 ? -16.891 -20.094 3.592 1 50.91 77 GLY B N 1
ATOM 1640 C CA . GLY B 1 77 ? -15.516 -20.219 4.043 1 50.91 77 GLY B CA 1
ATOM 1641 C C . GLY B 1 77 ? -14.57 -20.703 2.959 1 50.91 77 GLY B C 1
ATOM 1642 O O . GLY B 1 77 ? -13.391 -20.953 3.223 1 50.91 77 GLY B O 1
ATOM 1643 N N . LYS B 1 78 ? -15.234 -21.094 1.885 1 53.53 78 LYS B N 1
ATOM 1644 C CA . LYS B 1 78 ? -14.438 -21.562 0.756 1 53.53 78 LYS B CA 1
ATOM 1645 C C . LYS B 1 78 ? -13.867 -20.406 -0.044 1 53.53 78 LYS B C 1
ATOM 1647 O O . LYS B 1 78 ? -14.547 -19.391 -0.232 1 53.53 78 LYS B O 1
ATOM 1652 N N . PRO B 1 79 ? -12.617 -20.562 -0.295 1 53.31 79 PRO B N 1
ATOM 1653 C CA . PRO B 1 79 ? -12.117 -19.516 -1.189 1 53.31 79 PRO B CA 1
ATOM 1654 C C . PRO B 1 79 ? -12.961 -19.359 -2.449 1 53.31 79 PRO B C 1
ATOM 1656 O O . PRO B 1 79 ? -13.406 -20.359 -3.031 1 53.31 79 PRO B O 1
ATOM 1659 N N . THR B 1 80 ? -13.781 -18.359 -2.65 1 48.75 80 THR B N 1
ATOM 1660 C CA . THR B 1 80 ? -14.594 -18.234 -3.857 1 48.75 80 THR B CA 1
ATOM 1661 C C . THR B 1 80 ? -13.711 -18.156 -5.098 1 48.75 80 THR B C 1
ATOM 1663 O O . THR B 1 80 ? -12.648 -17.516 -5.062 1 48.75 80 THR B O 1
ATOM 1666 N N . ALA B 1 81 ? -13.906 -19.062 -5.93 1 47.09 81 ALA B N 1
ATOM 1667 C CA . ALA B 1 81 ? -13.203 -19.094 -7.207 1 47.09 81 ALA B CA 1
ATOM 1668 C C . ALA B 1 81 ? -13.078 -17.703 -7.805 1 47.09 81 ALA B C 1
ATOM 1670 O O . ALA B 1 81 ? -12.016 -17.328 -8.312 1 47.09 81 ALA B O 1
ATOM 1671 N N . ASP B 1 82 ? -14.242 -17.156 -8.172 1 47.09 82 ASP B N 1
ATOM 1672 C CA . ASP B 1 82 ? -14.391 -15.844 -8.773 1 47.09 82 ASP B CA 1
ATOM 1673 C C . ASP B 1 82 ? -13.742 -14.766 -7.902 1 47.09 82 ASP B C 1
ATOM 1675 O O . ASP B 1 82 ? -13.5 -13.648 -8.359 1 47.09 82 ASP B O 1
ATOM 1679 N N . MET B 1 83 ? -13.742 -15.07 -6.574 1 48.06 83 MET B N 1
ATOM 1680 C CA . MET B 1 83 ? -13.242 -14.18 -5.535 1 48.06 83 MET B CA 1
ATOM 1681 C C . MET B 1 83 ? -11.82 -14.562 -5.129 1 48.06 83 MET B C 1
ATOM 1683 O O . MET B 1 83 ? -11.352 -14.172 -4.059 1 48.06 83 MET B O 1
ATOM 1687 N N . LYS B 1 84 ? -11.359 -15.664 -5.629 1 49.53 84 LYS B N 1
ATOM 1688 C CA . LYS B 1 84 ? -9.969 -16.047 -5.41 1 49.53 84 LYS B CA 1
ATOM 1689 C C . LYS B 1 84 ? -9.078 -14.812 -5.262 1 49.53 84 LYS B C 1
ATOM 1691 O O . LYS B 1 84 ? -8.125 -14.82 -4.473 1 49.53 84 LYS B O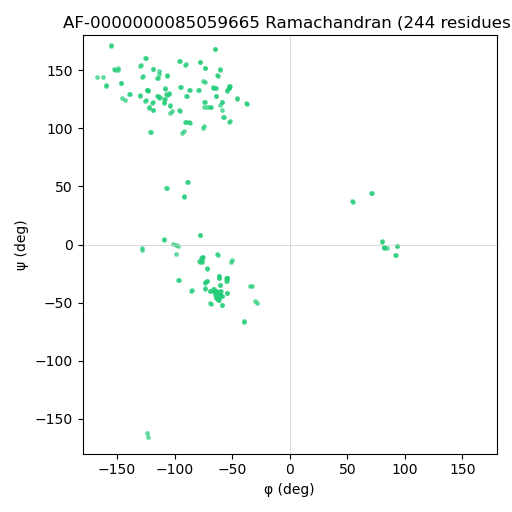 1
ATOM 1696 N N . TYR B 1 85 ? -9.43 -13.945 -6.367 1 56.56 85 TYR B N 1
ATOM 1697 C CA . TYR B 1 85 ? -8.594 -12.758 -6.211 1 56.56 85 TYR B CA 1
ATOM 1698 C C . TYR B 1 85 ? -9.406 -11.586 -5.664 1 56.56 85 TYR B C 1
ATOM 1700 O O . TYR B 1 85 ? -10.477 -11.266 -6.188 1 56.56 85 TYR B O 1
ATOM 1708 N N . HIS B 1 86 ? -9.141 -11.133 -4.449 1 66.06 86 HIS B N 1
ATOM 1709 C CA . HIS B 1 86 ? -9.781 -10.047 -3.711 1 66.06 86 HIS B CA 1
ATOM 1710 C C . HIS B 1 86 ? -9.969 -8.82 -4.594 1 66.06 86 HIS B C 1
ATOM 1712 O O . HIS B 1 86 ? -9.188 -8.586 -5.512 1 66.06 86 HIS B O 1
ATOM 1718 N N . HIS B 1 87 ? -11.258 -8.375 -4.645 1 79.38 87 HIS B N 1
ATOM 1719 C CA . HIS B 1 87 ? -11.492 -7.016 -5.113 1 79.38 87 HIS B CA 1
ATOM 1720 C C . HIS B 1 87 ? -10.398 -6.066 -4.629 1 79.38 87 HIS B C 1
ATOM 1722 O O . HIS B 1 87 ? -10.086 -6.039 -3.438 1 79.38 87 HIS B O 1
ATOM 1728 N N . VAL B 1 88 ? -9.773 -5.484 -5.609 1 87.81 88 VAL B N 1
ATOM 1729 C CA . VAL B 1 88 ? -8.68 -4.598 -5.246 1 87.81 88 VAL B CA 1
ATOM 1730 C C . VAL B 1 88 ? -9.219 -3.416 -4.438 1 87.81 88 VAL B C 1
ATOM 1732 O O . VAL B 1 88 ? -10.281 -2.881 -4.746 1 87.81 88 VAL B O 1
ATOM 1735 N N . HIS B 1 89 ? -8.625 -3.047 -3.395 1 90.19 89 HIS B N 1
ATOM 1736 C CA . HIS B 1 89 ? -8.906 -1.835 -2.633 1 90.19 89 HIS B CA 1
ATOM 1737 C C . HIS B 1 89 ? -7.652 -1.305 -1.956 1 90.19 89 HIS B C 1
ATOM 1739 O O . HIS B 1 89 ? -6.738 -2.072 -1.645 1 90.19 89 HIS B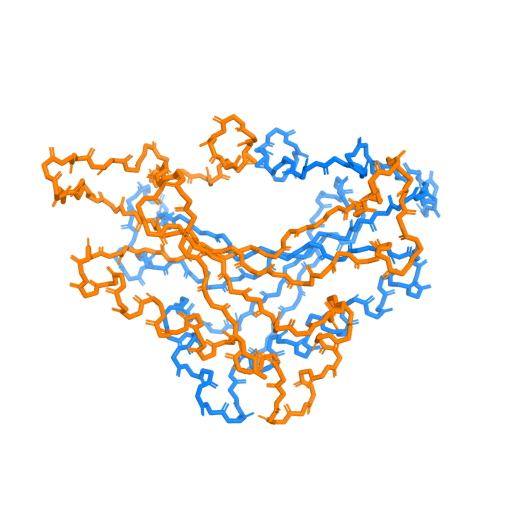 O 1
ATOM 1745 N N . TYR B 1 90 ? -7.664 -0.036 -1.806 1 93.06 90 TYR B N 1
ATOM 1746 C CA . TYR B 1 90 ? -6.551 0.642 -1.154 1 93.06 90 TYR B CA 1
ATOM 1747 C C . TYR B 1 90 ? -6.977 1.232 0.184 1 93.06 90 TYR B C 1
ATOM 1749 O O . TYR B 1 90 ? -7.945 1.99 0.254 1 93.06 90 TYR B O 1
ATOM 1757 N N . HIS B 1 91 ? -6.219 0.86 1.146 1 91.75 91 HIS B N 1
ATOM 1758 C CA . HIS B 1 91 ? -6.379 1.512 2.441 1 91.75 91 HIS B CA 1
ATOM 1759 C C . HIS B 1 91 ? -5.535 2.779 2.527 1 91.75 91 HIS B C 1
ATOM 1761 O O . HIS B 1 91 ? -4.348 2.762 2.199 1 91.75 91 HIS B O 1
ATOM 1767 N N . ILE B 1 92 ? -6.16 3.799 2.988 1 93.56 92 ILE B N 1
ATOM 1768 C CA . ILE B 1 92 ? -5.453 5.039 3.299 1 93.56 92 ILE B CA 1
ATOM 1769 C C . ILE B 1 92 ? -5.391 5.23 4.812 1 93.56 92 ILE B C 1
ATOM 1771 O O . ILE B 1 92 ? -6.426 5.246 5.484 1 93.56 92 ILE B O 1
ATOM 1775 N N . LEU B 1 93 ? -4.188 5.348 5.305 1 92 93 LEU B N 1
ATOM 1776 C CA . LEU B 1 93 ? -3.953 5.57 6.727 1 92 93 LEU B CA 1
ATOM 1777 C C . LEU B 1 93 ? -3.174 6.863 6.953 1 92 9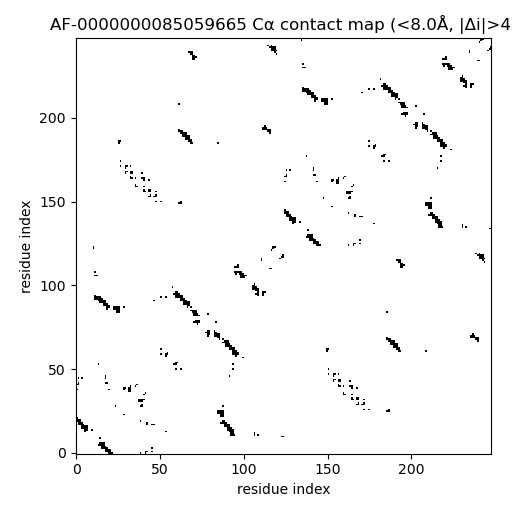3 LEU B C 1
ATOM 1779 O O . LEU B 1 93 ? -1.941 6.863 6.902 1 92 93 LEU B O 1
ATOM 1783 N N . PRO B 1 94 ? -3.887 7.949 7.254 1 92.94 94 PRO B N 1
ATOM 1784 C CA . PRO B 1 94 ? -3.189 9.211 7.523 1 92.94 94 PRO B CA 1
ATOM 1785 C C . PRO B 1 94 ? -2.352 9.156 8.797 1 92.94 94 PRO B C 1
ATOM 1787 O O . PRO B 1 94 ? -2.814 8.656 9.828 1 92.94 94 PRO B O 1
ATOM 1790 N N . ARG B 1 95 ? -1.212 9.641 8.695 1 89.69 95 ARG B N 1
ATOM 1791 C CA . ARG B 1 95 ? -0.326 9.75 9.852 1 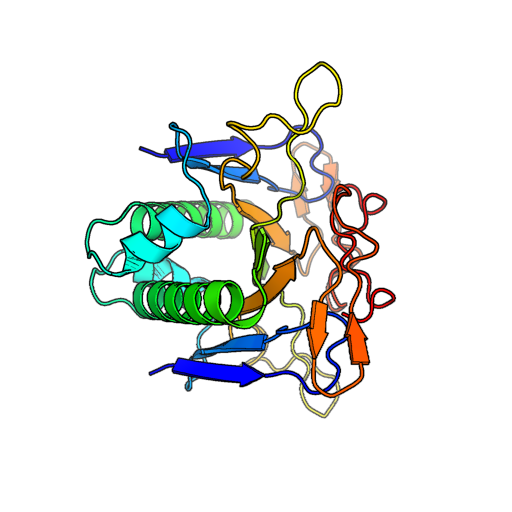89.69 95 ARG B CA 1
ATOM 1792 C C . ARG B 1 95 ? -0.204 11.195 10.32 1 89.69 95 ARG B C 1
ATOM 1794 O O . ARG B 1 95 ? -0.191 12.117 9.5 1 89.69 95 ARG B O 1
ATOM 1801 N N . TYR B 1 96 ? -0.075 11.305 11.609 1 90.56 96 TYR B N 1
ATOM 1802 C CA . TYR B 1 96 ? -0.019 12.641 12.203 1 90.56 96 TYR B CA 1
ATOM 1803 C C . TYR B 1 96 ? 1.164 12.766 13.156 1 90.56 96 TYR B C 1
ATOM 1805 O O . TYR B 1 96 ? 1.306 11.969 14.086 1 90.56 96 TYR B O 1
ATOM 1813 N N . GLU B 1 97 ? 1.931 13.766 12.945 1 87.62 97 GLU B N 1
ATOM 1814 C CA . GLU B 1 97 ? 3.057 14.039 13.828 1 87.62 97 GLU B CA 1
ATOM 1815 C C . GLU B 1 97 ? 2.59 14.703 15.125 1 87.62 97 GLU B C 1
ATOM 1817 O O . GLU B 1 97 ? 3.33 14.75 16.109 1 87.62 97 GLU B O 1
ATOM 1822 N N . HIS B 1 98 ? 1.386 15.211 15.188 1 92.12 98 HIS B N 1
ATOM 1823 C CA . HIS B 1 98 ? 0.792 15.922 16.312 1 92.12 98 HIS B CA 1
ATOM 1824 C C . HIS B 1 98 ? -0.58 15.352 16.672 1 92.12 98 HIS B C 1
ATOM 1826 O O . HIS B 1 98 ? -1.249 14.766 15.812 1 92.12 98 HIS B O 1
ATOM 1832 N N . PRO B 1 99 ? -0.921 15.547 17.938 1 95.62 99 PRO B N 1
ATOM 1833 C CA . PRO B 1 99 ? -2.301 15.164 18.25 1 95.62 99 PRO B CA 1
ATOM 1834 C C . PRO B 1 99 ? -3.328 15.992 17.484 1 95.62 99 PRO B C 1
ATOM 1836 O O . PRO B 1 99 ? -3.086 17.172 17.188 1 95.62 99 PRO B O 1
ATOM 1839 N N . VAL B 1 100 ? -4.398 15.391 17.141 1 97.06 100 VAL B N 1
ATOM 1840 C CA . VAL B 1 100 ? -5.492 16.062 16.453 1 97.06 100 VAL B CA 1
ATOM 1841 C C . VAL B 1 100 ? -6.762 15.977 17.297 1 97.06 100 VAL B C 1
ATOM 1843 O O . VAL B 1 100 ? -7.191 14.891 17.672 1 97.06 100 VAL B O 1
ATOM 1846 N N . THR B 1 101 ? -7.305 17.094 17.641 1 96.56 101 THR B N 1
ATOM 1847 C CA . THR B 1 101 ? -8.562 17.125 18.375 1 96.56 101 THR B CA 1
ATOM 1848 C C . THR B 1 101 ? -9.719 17.5 17.469 1 96.56 101 THR B C 1
ATOM 1850 O O . THR B 1 101 ? -9.672 18.531 16.781 1 96.56 101 THR B O 1
ATOM 1853 N N . THR B 1 102 ? -10.633 16.578 17.406 1 94.25 102 THR B N 1
ATOM 1854 C CA . THR B 1 102 ? -11.828 16.797 16.609 1 94.25 102 THR B CA 1
ATOM 1855 C C . THR B 1 102 ? -13.039 16.109 17.234 1 94.25 10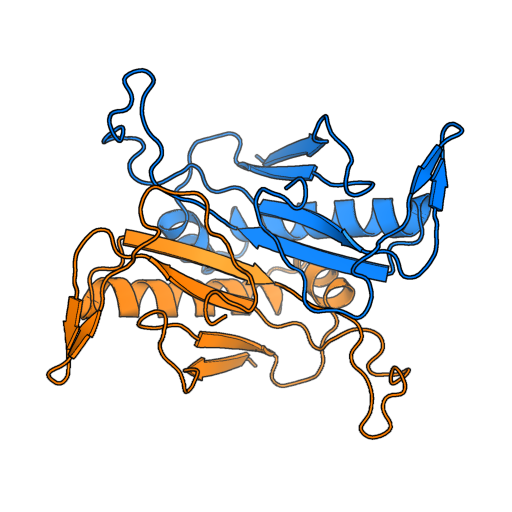2 THR B C 1
ATOM 1857 O O . THR B 1 102 ? -12.922 15.016 17.797 1 94.25 102 THR B O 1
ATOM 1860 N N . HIS B 1 103 ? -14.203 16.844 17.203 1 91.94 103 HIS B N 1
ATOM 1861 C CA . HIS B 1 103 ? -15.453 16.328 17.734 1 91.94 103 HIS B CA 1
ATOM 1862 C C . HIS B 1 103 ? -15.289 15.891 19.188 1 91.94 103 HIS B C 1
ATOM 1864 O O . HIS B 1 103 ? -15.766 14.82 19.578 1 91.94 103 HIS B O 1
ATOM 1870 N N . GLY B 1 104 ? -14.492 16.609 19.938 1 93.06 104 GLY B N 1
ATOM 1871 C CA . GLY B 1 104 ? -14.328 16.406 21.359 1 93.06 104 GLY B CA 1
ATOM 1872 C C . GLY B 1 104 ? -13.398 15.25 21.688 1 93.06 104 GLY B C 1
ATOM 1873 O O . GLY B 1 104 ? -13.25 14.875 22.859 1 93.06 104 GLY B O 1
ATOM 1874 N N . GLN B 1 105 ? -12.844 14.648 20.703 1 93.88 105 GLN B N 1
ATOM 1875 C CA . GLN B 1 105 ? -11.898 13.555 20.891 1 93.88 105 GLN B CA 1
ATOM 1876 C C . GLN B 1 105 ? -10.508 13.93 20.391 1 93.88 105 GLN B C 1
ATOM 1878 O O . GLN B 1 105 ? -10.367 14.641 19.391 1 93.88 105 GLN B O 1
ATOM 1883 N N . THR B 1 106 ? -9.477 13.453 21.125 1 95.94 106 THR B N 1
ATOM 1884 C CA . THR B 1 106 ? -8.094 13.68 20.703 1 95.94 106 THR B CA 1
ATOM 1885 C C . THR B 1 106 ? -7.465 12.383 20.203 1 95.94 106 THR B C 1
ATOM 1887 O O . THR B 1 106 ? -7.5 11.359 20.891 1 95.94 106 THR B O 1
ATOM 1890 N N . PHE B 1 107 ? -6.973 12.477 19 1 94.31 107 PHE B N 1
ATOM 1891 C CA . PHE B 1 107 ? -6.305 11.344 18.359 1 94.31 107 PHE B CA 1
ATOM 1892 C C . PHE B 1 107 ? -4.793 11.547 18.359 1 94.31 107 PHE B C 1
ATOM 1894 O O . PHE B 1 107 ? -4.301 12.617 18.016 1 94.31 107 PHE B O 1
ATOM 1901 N N . THR B 1 108 ? -4.098 10.484 18.812 1 93 108 THR B N 1
ATOM 1902 C CA . THR B 1 108 ? -2.641 10.523 18.812 1 93 108 THR B CA 1
ATOM 1903 C C . THR B 1 108 ? -2.072 9.32 18.062 1 93 108 THR B C 1
ATOM 1905 O O . THR B 1 108 ? -2.461 8.18 18.312 1 93 108 THR B O 1
ATOM 1908 N N . ASP B 1 109 ? -1.262 9.617 17.062 1 87.94 109 ASP B N 1
ATOM 1909 C CA . ASP B 1 109 ? -0.542 8.555 16.375 1 87.94 109 ASP B CA 1
ATOM 1910 C C . ASP B 1 109 ? 0.613 8.031 17.234 1 87.94 109 ASP B C 1
ATOM 1912 O O . ASP B 1 109 ? 1.709 8.594 17.203 1 87.94 109 ASP B O 1
ATOM 1916 N N . LYS B 1 110 ? 0.399 6.906 17.844 1 83.81 110 LYS B N 1
ATOM 1917 C CA . LYS B 1 110 ? 1.357 6.363 18.797 1 83.81 110 LYS B CA 1
ATOM 1918 C C . LYS B 1 110 ? 2.555 5.742 18.094 1 83.81 110 LYS B C 1
ATOM 1920 O O . LYS B 1 110 ? 3.582 5.469 18.719 1 83.81 110 LYS B O 1
ATOM 1925 N N . GLN B 1 111 ? 2.383 5.621 16.781 1 81 111 GLN B N 1
ATOM 1926 C CA . GLN B 1 111 ? 3.469 4.977 16.047 1 81 111 GLN B CA 1
ATOM 1927 C C . GLN B 1 111 ? 4.223 5.988 15.195 1 81 111 GLN B C 1
ATOM 1929 O O . GLN B 1 111 ? 5.082 5.613 14.391 1 81 111 GLN B O 1
ATOM 1934 N N . TRP B 1 112 ? 3.857 7.188 15.32 1 83.19 112 TRP B N 1
ATOM 1935 C CA . TRP B 1 112 ? 4.582 8.188 14.547 1 83.19 112 TRP B CA 1
ATOM 1936 C C . TRP B 1 112 ? 6.086 8.062 14.773 1 83.19 112 TRP B C 1
ATOM 1938 O O . TRP B 1 112 ? 6.539 7.91 15.914 1 83.19 112 TRP B O 1
ATOM 1948 N N . GLY B 1 113 ? 6.816 8.148 13.656 1 74.69 113 GLY B N 1
ATOM 1949 C CA . GLY B 1 113 ? 8.266 8.07 13.758 1 74.69 113 GLY B CA 1
ATOM 1950 C C . GLY B 1 113 ? 8.789 6.652 13.852 1 74.69 113 GLY B C 1
ATOM 1951 O O . GLY B 1 113 ? 10 6.434 13.922 1 74.69 113 GLY B O 1
ATOM 1952 N N . GLN B 1 114 ? 7.855 5.699 13.898 1 72.69 114 GLN B N 1
ATOM 1953 C CA . GLN B 1 114 ? 8.195 4.281 13.93 1 72.69 114 GLN B CA 1
ATOM 1954 C C . GLN B 1 114 ? 7.641 3.555 12.711 1 72.69 114 GLN B C 1
ATOM 1956 O O . GLN B 1 114 ? 6.699 4.027 12.078 1 72.69 114 GLN B O 1
ATOM 1961 N N . PRO B 1 115 ? 8.375 2.5 12.359 1 68.69 115 PRO B N 1
ATOM 1962 C CA . PRO B 1 115 ? 7.734 1.695 11.312 1 68.69 115 PRO B CA 1
ATOM 1963 C C . PRO B 1 115 ? 6.305 1.293 11.664 1 68.69 115 PRO B C 1
ATOM 1965 O O . PRO B 1 115 ? 6.016 0.983 12.828 1 68.69 115 PRO B O 1
ATOM 1968 N N . LEU B 1 116 ? 5.484 1.472 10.656 1 70.56 116 LEU B N 1
ATOM 1969 C CA . LEU B 1 116 ? 4.078 1.176 10.891 1 70.56 116 LEU B CA 1
ATOM 1970 C C . LEU B 1 116 ? 3.861 -0.322 11.086 1 70.56 116 LEU B C 1
ATOM 1972 O O . LEU B 1 116 ? 4.34 -1.128 10.281 1 70.56 116 LEU B O 1
ATOM 1976 N N . ASN B 1 117 ? 3.4 -0.675 12.203 1 69.5 117 ASN B N 1
ATOM 1977 C CA . ASN B 1 117 ? 2.914 -2.029 12.445 1 69.5 117 ASN B CA 1
ATOM 1978 C C . ASN B 1 117 ? 1.426 -2.154 12.141 1 69.5 117 ASN B C 1
ATOM 1980 O O . ASN B 1 117 ? 0.6 -1.473 12.75 1 69.5 117 ASN B O 1
ATOM 1984 N N . ILE B 1 118 ? 1.141 -2.795 11.008 1 64.75 118 ILE B N 1
ATOM 1985 C CA . ILE B 1 118 ? -0.262 -2.959 10.641 1 64.75 118 ILE B CA 1
ATOM 1986 C C . ILE B 1 118 ? -0.788 -4.285 11.188 1 64.75 118 ILE B C 1
ATOM 1988 O O . ILE B 1 118 ? -0.426 -5.355 10.695 1 64.75 118 ILE B O 1
ATOM 1992 N N . ASP B 1 119 ? -0.484 -4.676 12.352 1 55.78 119 ASP B N 1
ATOM 1993 C CA . ASP B 1 119 ? -1.025 -5.91 12.914 1 55.78 119 ASP B CA 1
ATOM 1994 C C . ASP B 1 119 ? -2.479 -5.723 13.344 1 55.78 119 ASP B C 1
ATOM 1996 O O . ASP B 1 119 ? -2.957 -4.594 13.469 1 55.78 119 ASP B O 1
ATOM 2000 N N . GLN B 1 120 ? -3.275 -6.73 13.102 1 52.06 120 GLN B N 1
ATOM 2001 C CA . GLN B 1 120 ? -4.652 -6.758 13.578 1 52.06 120 GLN B CA 1
ATOM 2002 C C . GLN B 1 120 ? -4.781 -6.043 14.922 1 52.06 120 GLN B C 1
ATOM 2004 O O . GLN B 1 120 ? -5.812 -5.438 15.219 1 52.06 120 GLN B O 1
ATOM 2009 N N . SER B 1 121 ? -3.75 -6.273 15.57 1 43.47 121 SER B N 1
ATOM 2010 C CA . SER B 1 121 ? -3.92 -5.691 16.891 1 43.47 121 SER B CA 1
ATOM 2011 C C . SER B 1 121 ? -3.85 -4.168 16.844 1 43.47 121 SER B C 1
ATOM 2013 O O . SER B 1 121 ? -4.246 -3.494 17.797 1 43.47 121 SER B O 1
ATOM 2015 N N . SER B 1 122 ? -3.289 -3.785 15.852 1 42.44 122 SER B N 1
ATOM 2016 C CA . SER B 1 122 ? -3.098 -2.338 15.82 1 42.44 122 SER B CA 1
ATOM 2017 C C . SER B 1 122 ? -4.387 -1.62 15.43 1 42.44 122 SER B C 1
ATOM 2019 O O . SER B 1 122 ? -4.461 -0.391 15.492 1 42.44 122 SER B O 1
ATOM 2021 N N . GLY B 1 123 ? -5.422 -2.371 15.367 1 42.75 123 GLY B N 1
ATOM 2022 C CA . GLY B 1 123 ? -6.703 -1.784 15.008 1 42.75 123 GLY B CA 1
ATOM 2023 C C . GLY B 1 123 ? -6.902 -1.671 13.508 1 42.75 123 GLY B C 1
ATOM 2024 O O . GLY B 1 123 ? -7.793 -0.954 13.047 1 42.75 123 GLY B O 1
ATOM 2025 N N . TYR B 1 124 ? -5.824 -2.086 12.992 1 46.44 124 TYR B N 1
ATOM 2026 C CA . TYR B 1 124 ? -6.23 -2.236 11.602 1 46.44 124 TYR B CA 1
ATOM 2027 C C . TYR B 1 124 ? -7.203 -3.396 11.438 1 46.44 124 TYR B C 1
ATOM 2029 O O . TYR B 1 124 ? -7.074 -4.422 12.109 1 46.44 124 TYR B O 1
#